Protein AF-A0A7Y8G4C5-F1 (afdb_monomer_lite)

Foldseek 3Di:
DDQALVVLVVVLVVCVVVVPDDSLVSLVPDDLDHDYQLLSLLVSLLSCVLSVNQVSSLLSNLVSCLQCLLDLQSLVSLLLSCLLCVVVPVVNVCQQFPDDFWDDAQKKWWKQWPVRDTDIAHEHHPPDDDDRPDPRYDYCPDPVNVQRGGDGAQDWGWDQDPVGITIIGTHDMGGSSNVSNVSSVCSQQVDPDHHLNDHDDDFDADPVRHTDCPVVVVVVVVLVVQLVVLQVCVQVDVDALCVSCVSSSHDSLVCLVPPDPPTDDPDPDPDPDDPDDDDPDDQAPDAAEDALNRCSVCVVVVNNCVVVVGPHYHYDPVSVVSVVVCCVSCVSVVVPD

pLDDT: mean 80.31, std 13.04, range [25.64, 96.75]

Radius of gyration: 25.86 Å; chains: 1; bounding box: 57×54×78 Å

Organism: NCBI:txid117680

Structure (mmCIF, N/CA/C/O backbone):
data_AF-A0A7Y8G4C5-F1
#
_entry.id   AF-A0A7Y8G4C5-F1
#
loop_
_atom_site.group_PDB
_atom_site.id
_atom_site.type_symbol
_atom_site.label_atom_id
_atom_site.label_alt_id
_atom_site.label_comp_id
_atom_site.label_asym_id
_atom_site.label_entity_id
_atom_site.label_seq_id
_atom_site.pdbx_PDB_ins_code
_atom_site.Cartn_x
_atom_site.Cartn_y
_atom_site.Cartn_z
_atom_site.occupancy
_atom_site.B_iso_or_equiv
_atom_site.auth_seq_id
_atom_site.auth_comp_id
_atom_site.auth_asym_id
_atom_site.auth_atom_id
_atom_site.pdbx_PDB_model_num
ATOM 1 N N . MET A 1 1 ? 16.068 -21.690 1.498 1.00 60.44 1 MET A N 1
ATOM 2 C CA . MET A 1 1 ? 15.211 -20.531 1.176 1.00 60.44 1 MET A CA 1
ATOM 3 C C . MET A 1 1 ? 15.849 -19.259 1.727 1.00 60.44 1 MET A C 1
ATOM 5 O O . MET A 1 1 ? 16.481 -19.359 2.775 1.00 60.44 1 MET A O 1
ATOM 9 N N . PRO A 1 2 ? 15.774 -18.117 1.016 1.00 68.00 2 PRO A N 1
ATOM 10 C CA . PRO A 1 2 ? 16.385 -16.856 1.446 1.00 68.00 2 PRO A CA 1
ATOM 11 C C . PRO A 1 2 ? 15.713 -16.277 2.703 1.00 68.00 2 PRO A C 1
ATOM 13 O O . PRO A 1 2 ? 14.544 -16.546 2.969 1.00 68.00 2 PRO A O 1
ATOM 16 N N . ALA A 1 3 ? 16.464 -15.493 3.482 1.00 68.75 3 ALA A N 1
ATOM 17 C CA . ALA A 1 3 ? 15.982 -14.873 4.724 1.00 68.75 3 ALA A CA 1
ATOM 18 C C . ALA A 1 3 ? 15.532 -13.406 4.555 1.00 68.75 3 ALA A C 1
ATOM 20 O O . ALA A 1 3 ? 14.854 -12.884 5.434 1.00 68.75 3 ALA A O 1
ATOM 21 N N . SER A 1 4 ? 15.894 -12.750 3.446 1.00 77.69 4 SER A N 1
ATOM 22 C CA . SER A 1 4 ? 15.623 -11.329 3.181 1.00 77.69 4 SER A CA 1
ATOM 23 C C . SER A 1 4 ? 14.688 -11.107 1.990 1.00 77.69 4 SER A C 1
ATOM 25 O O . SER A 1 4 ? 14.630 -11.928 1.068 1.00 77.69 4 SER A O 1
ATOM 27 N N . ASP A 1 5 ? 14.019 -9.956 1.989 1.00 75.38 5 ASP A N 1
ATOM 28 C CA . ASP A 1 5 ? 13.142 -9.444 0.926 1.00 75.38 5 ASP A CA 1
ATOM 29 C C . ASP A 1 5 ? 13.787 -9.443 -0.464 1.00 75.38 5 ASP A C 1
ATOM 31 O O . ASP A 1 5 ? 13.252 -10.026 -1.407 1.00 75.38 5 ASP A O 1
ATOM 35 N N . CYS A 1 6 ? 14.986 -8.883 -0.590 1.00 75.88 6 CYS A N 1
ATOM 36 C CA . CYS A 1 6 ? 15.722 -8.806 -1.846 1.00 75.88 6 CYS A CA 1
ATOM 37 C C . CYS A 1 6 ? 16.088 -10.204 -2.378 1.00 75.88 6 CYS A C 1
ATOM 39 O O . CYS A 1 6 ? 16.087 -10.443 -3.592 1.00 75.88 6 CYS A O 1
ATOM 41 N N . GLY A 1 7 ? 16.351 -11.157 -1.474 1.00 77.69 7 GLY A N 1
ATOM 42 C CA . GLY A 1 7 ? 16.593 -12.554 -1.825 1.00 77.69 7 GLY A CA 1
ATOM 43 C C . GLY A 1 7 ? 15.348 -13.231 -2.397 1.00 77.69 7 GLY A C 1
ATOM 44 O O . GLY A 1 7 ? 15.444 -13.914 -3.417 1.00 77.69 7 GLY A O 1
ATOM 45 N N . TRP A 1 8 ? 14.181 -13.000 -1.792 1.00 83.00 8 TRP A N 1
ATOM 46 C CA . TRP A 1 8 ? 12.901 -13.512 -2.289 1.00 83.00 8 TRP A CA 1
ATOM 47 C C . TRP A 1 8 ? 12.475 -12.864 -3.602 1.00 83.00 8 TRP A C 1
ATOM 49 O O . TRP A 1 8 ? 12.123 -13.584 -4.531 1.00 83.00 8 TRP A O 1
ATOM 59 N N . LEU A 1 9 ? 12.607 -11.543 -3.735 1.00 80.75 9 LEU A N 1
ATOM 60 C CA . LEU A 1 9 ? 12.366 -10.847 -5.001 1.00 80.75 9 LEU A CA 1
ATOM 61 C C . LEU A 1 9 ? 13.252 -11.403 -6.119 1.00 80.75 9 LEU A C 1
ATOM 63 O O . LEU A 1 9 ? 12.785 -11.636 -7.229 1.00 80.75 9 LEU A O 1
ATOM 67 N N . THR A 1 10 ? 14.530 -11.664 -5.833 1.00 79.31 10 THR A N 1
ATOM 68 C CA . THR A 1 10 ? 15.443 -12.267 -6.814 1.00 79.31 10 THR A CA 1
ATOM 69 C C . THR A 1 10 ? 15.022 -13.691 -7.177 1.00 79.31 10 THR A C 1
ATOM 71 O O . THR A 1 10 ? 15.037 -14.043 -8.352 1.00 79.31 10 THR A O 1
ATOM 74 N N . LEU A 1 11 ? 14.613 -14.501 -6.198 1.00 80.56 11 LEU A N 1
ATOM 75 C CA . LEU A 1 11 ? 14.175 -15.877 -6.431 1.00 80.56 11 LEU A CA 1
ATOM 76 C C . LEU A 1 11 ? 12.886 -15.941 -7.262 1.00 80.56 11 LEU A C 1
ATOM 78 O O . LEU A 1 11 ? 12.830 -16.699 -8.227 1.00 80.56 11 LEU A O 1
ATOM 82 N N . ILE A 1 12 ? 11.892 -15.109 -6.937 1.00 79.69 12 ILE A N 1
ATOM 83 C CA . ILE A 1 12 ? 10.641 -14.981 -7.700 1.00 79.69 12 ILE A CA 1
ATOM 84 C C . ILE A 1 12 ? 10.948 -14.548 -9.136 1.00 79.69 12 ILE A C 1
ATOM 86 O O . ILE A 1 12 ? 10.431 -15.139 -10.080 1.00 79.69 12 ILE A O 1
ATOM 90 N N . ARG A 1 13 ? 11.857 -13.582 -9.320 1.00 68.88 13 ARG A N 1
ATOM 91 C CA . ARG A 1 13 ? 12.300 -13.139 -10.652 1.00 68.88 13 ARG A CA 1
ATOM 92 C C . ARG A 1 13 ? 12.936 -14.263 -11.465 1.00 68.88 13 ARG A C 1
ATOM 94 O O . ARG A 1 13 ? 12.631 -14.403 -12.646 1.00 68.88 13 ARG A O 1
ATOM 101 N N . VAL A 1 14 ? 13.819 -15.059 -10.859 1.00 73.12 14 VAL A N 1
ATOM 102 C CA . VAL A 1 14 ? 14.444 -16.207 -11.537 1.00 73.12 14 VAL A CA 1
ATOM 103 C C . VAL A 1 14 ? 13.380 -17.232 -11.929 1.00 73.12 14 VAL A C 1
ATOM 105 O O . VAL A 1 14 ? 13.327 -17.633 -13.089 1.00 73.12 14 VAL A O 1
ATOM 108 N N . ALA A 1 15 ? 12.487 -17.583 -11.001 1.00 76.50 15 ALA A N 1
ATOM 109 C CA . ALA A 1 15 ? 11.413 -18.542 -11.242 1.00 76.50 15 ALA A CA 1
ATOM 110 C C . ALA A 1 15 ? 10.472 -18.103 -12.377 1.00 76.50 15 ALA A C 1
ATOM 112 O O . ALA A 1 15 ? 10.217 -18.888 -13.289 1.00 76.50 15 ALA A O 1
ATOM 113 N N . ALA A 1 16 ? 10.039 -16.838 -12.375 1.00 69.19 16 ALA A N 1
ATOM 114 C CA . ALA A 1 16 ? 9.164 -16.278 -13.405 1.00 69.19 16 ALA A CA 1
ATOM 115 C C . ALA A 1 16 ? 9.793 -16.307 -14.807 1.00 69.19 16 ALA A C 1
ATOM 117 O O . ALA A 1 16 ? 9.088 -16.425 -15.805 1.00 69.19 16 ALA A O 1
ATOM 118 N N . CYS A 1 17 ? 11.120 -16.206 -14.892 1.00 64.44 17 CYS A N 1
ATOM 119 C CA . CYS A 1 17 ? 11.815 -16.112 -16.171 1.00 64.44 17 CYS A CA 1
ATOM 120 C C . CYS A 1 17 ? 12.286 -17.455 -16.723 1.00 64.44 17 CYS A C 1
ATOM 122 O O . CYS A 1 17 ? 12.337 -17.627 -17.937 1.00 64.44 17 CYS A O 1
ATOM 124 N N . GLU A 1 18 ? 12.682 -18.383 -15.855 1.00 68.88 18 GLU A N 1
ATOM 125 C CA . GLU A 1 18 ? 13.141 -19.702 -16.290 1.00 68.88 18 GLU A CA 1
ATOM 126 C C . GLU A 1 18 ? 11.969 -20.678 -16.476 1.00 68.88 18 GLU A C 1
ATOM 128 O O . GLU A 1 18 ? 12.117 -21.673 -17.181 1.00 68.88 18 GLU A O 1
ATOM 133 N N . GLY A 1 19 ? 10.802 -20.409 -15.871 1.00 62.00 19 GLY A N 1
ATOM 134 C CA . GLY A 1 19 ? 9.634 -21.299 -15.923 1.00 62.00 19 GLY A CA 1
ATOM 135 C C . GLY A 1 19 ? 9.873 -22.656 -15.245 1.00 62.00 19 GLY A C 1
ATOM 136 O O . GLY A 1 19 ? 9.125 -23.604 -15.464 1.00 62.00 19 GLY A O 1
ATOM 137 N N . VAL A 1 20 ? 10.948 -22.766 -14.457 1.00 58.50 20 VAL A N 1
ATOM 138 C CA . VAL A 1 20 ? 11.430 -24.014 -13.840 1.00 58.50 20 VAL A CA 1
ATOM 139 C C . VAL A 1 20 ? 10.695 -24.324 -12.532 1.00 58.50 20 VAL A C 1
ATOM 141 O O . VAL A 1 20 ? 10.646 -25.478 -12.109 1.00 58.50 20 VAL A O 1
ATOM 144 N N . LEU A 1 21 ? 10.122 -23.308 -11.886 1.00 64.12 21 LEU A N 1
ATOM 145 C CA . LEU A 1 21 ? 9.420 -23.414 -10.609 1.00 64.12 21 LEU A CA 1
ATOM 146 C C . LEU A 1 21 ? 7.983 -22.930 -10.769 1.00 64.12 21 LEU A C 1
ATOM 148 O O . LEU A 1 21 ? 7.744 -21.891 -11.382 1.00 64.12 21 LEU A O 1
ATOM 152 N N . ASP A 1 22 ? 7.048 -23.669 -10.176 1.00 80.25 22 ASP A N 1
ATOM 153 C CA . ASP A 1 22 ? 5.675 -23.205 -10.024 1.00 80.25 22 ASP A CA 1
ATOM 154 C C . ASP A 1 22 ? 5.655 -21.966 -9.116 1.00 80.25 22 ASP A C 1
ATOM 156 O O . ASP A 1 22 ? 6.020 -22.029 -7.935 1.00 80.25 22 ASP A O 1
ATOM 160 N N . LEU A 1 23 ? 5.277 -20.826 -9.699 1.00 80.38 23 LEU A N 1
ATOM 161 C CA . LEU A 1 23 ? 5.311 -19.534 -9.026 1.00 80.38 23 LEU A CA 1
ATOM 162 C C . LEU A 1 23 ? 4.312 -19.486 -7.865 1.00 80.38 23 LEU A C 1
ATOM 164 O O . LEU A 1 23 ? 4.628 -18.904 -6.830 1.00 80.38 23 LEU A O 1
ATOM 168 N N . ASP A 1 24 ? 3.160 -20.149 -7.995 1.00 84.06 24 ASP A N 1
ATOM 169 C CA . ASP A 1 24 ? 2.125 -20.175 -6.955 1.00 84.06 24 ASP A CA 1
ATOM 170 C C . ASP A 1 24 ? 2.629 -20.911 -5.708 1.00 84.06 24 ASP A C 1
ATOM 172 O O . ASP A 1 24 ? 2.486 -20.431 -4.576 1.00 84.06 24 ASP A O 1
ATOM 176 N N . THR A 1 25 ? 3.304 -22.046 -5.912 1.00 85.88 25 THR A N 1
ATOM 177 C CA . THR A 1 25 ? 3.958 -22.803 -4.836 1.00 85.88 25 THR A CA 1
ATOM 178 C C . THR A 1 25 ? 5.072 -21.976 -4.182 1.00 85.88 25 THR A C 1
ATOM 180 O O . THR A 1 25 ? 5.139 -21.876 -2.956 1.00 85.88 25 THR A O 1
ATOM 183 N N . LEU A 1 26 ? 5.911 -21.307 -4.981 1.00 87.06 26 LEU A N 1
ATOM 184 C CA . LEU A 1 26 ? 7.001 -20.474 -4.467 1.00 87.06 26 LEU A CA 1
ATOM 185 C C . LEU A 1 26 ? 6.494 -19.303 -3.608 1.00 87.06 26 LEU A C 1
ATOM 187 O O . LEU A 1 26 ? 7.044 -19.024 -2.541 1.00 87.06 26 LEU A O 1
ATOM 191 N N . VAL A 1 27 ? 5.450 -18.611 -4.067 1.00 86.94 27 VAL A N 1
ATOM 192 C CA . VAL A 1 27 ? 4.841 -17.483 -3.349 1.00 86.94 27 VAL A CA 1
ATOM 193 C C . VAL A 1 27 ? 4.160 -17.957 -2.061 1.00 86.94 27 VAL A C 1
ATOM 195 O O . VAL A 1 27 ? 4.251 -17.290 -1.020 1.00 86.94 27 VAL A O 1
ATOM 198 N N . SER A 1 28 ? 3.544 -19.141 -2.087 1.00 88.44 28 SER A N 1
ATOM 199 C CA . SER A 1 28 ? 2.947 -19.775 -0.907 1.00 88.44 28 SER A CA 1
ATOM 200 C C . SER A 1 28 ? 3.990 -20.048 0.187 1.00 88.44 28 SER A C 1
ATOM 202 O O . SER A 1 28 ? 3.744 -19.718 1.352 1.00 88.44 28 SER A O 1
ATOM 204 N N . ASP A 1 29 ? 5.187 -20.507 -0.189 1.00 89.31 29 ASP A N 1
ATOM 205 C CA . ASP A 1 29 ? 6.295 -20.835 0.724 1.00 89.31 29 ASP A CA 1
ATOM 206 C C . ASP A 1 29 ? 6.997 -19.618 1.350 1.00 89.31 29 ASP A C 1
ATOM 208 O O . ASP A 1 29 ? 7.782 -19.759 2.295 1.00 89.31 29 ASP A O 1
ATOM 212 N N . MET A 1 30 ? 6.733 -18.405 0.855 1.00 88.75 30 MET A N 1
ATOM 213 C CA . MET A 1 30 ? 7.395 -17.205 1.364 1.00 88.75 30 MET A CA 1
ATOM 214 C C . MET A 1 30 ? 7.119 -16.989 2.874 1.00 88.75 30 MET A C 1
ATOM 216 O O . MET A 1 30 ? 5.972 -17.097 3.313 1.00 88.75 30 MET A O 1
ATOM 220 N N . PRO A 1 31 ? 8.115 -16.647 3.708 1.00 87.06 31 PRO A N 1
ATOM 221 C CA . PRO A 1 31 ? 7.894 -16.357 5.122 1.00 87.06 31 PRO A CA 1
ATOM 222 C C . PRO A 1 31 ? 6.906 -15.205 5.338 1.00 87.06 31 PRO A C 1
ATOM 224 O O . PRO A 1 31 ? 7.003 -14.167 4.681 1.00 87.06 31 PRO A O 1
ATOM 227 N N . ARG A 1 32 ? 5.980 -15.356 6.298 1.00 82.75 32 ARG A N 1
ATOM 228 C CA . ARG A 1 32 ? 5.017 -14.298 6.678 1.00 82.75 32 ARG A CA 1
ATOM 229 C C . ARG A 1 32 ? 5.709 -13.054 7.235 1.00 82.75 32 ARG A C 1
ATOM 231 O O . ARG A 1 32 ? 5.296 -11.937 6.952 1.00 82.75 32 ARG A O 1
ATOM 238 N N . HIS A 1 33 ? 6.777 -13.262 7.999 1.00 79.88 33 HIS A N 1
ATOM 239 C CA . HIS A 1 33 ? 7.602 -12.196 8.552 1.00 79.88 33 HIS A CA 1
ATOM 240 C C . HIS A 1 33 ? 8.913 -12.135 7.787 1.00 79.88 33 HIS A C 1
ATOM 242 O O . HIS A 1 33 ? 9.579 -13.154 7.601 1.00 79.88 33 HIS A O 1
ATOM 248 N N . MET A 1 34 ? 9.253 -10.942 7.319 1.00 81.00 34 MET A N 1
ATOM 249 C CA . MET A 1 34 ? 10.469 -10.697 6.566 1.00 81.00 34 MET A CA 1
ATOM 250 C C . MET A 1 34 ? 10.927 -9.276 6.845 1.00 81.00 34 MET A C 1
ATOM 252 O O . MET A 1 34 ? 10.109 -8.357 6.844 1.00 81.00 34 MET A O 1
ATOM 256 N N . GLU A 1 35 ? 12.219 -9.117 7.094 1.00 78.62 35 GLU A N 1
ATOM 257 C CA . GLU A 1 35 ? 12.837 -7.802 7.194 1.00 78.62 35 GLU A CA 1
ATOM 258 C C . GLU A 1 35 ? 13.254 -7.333 5.804 1.00 78.62 35 GLU A C 1
ATOM 260 O O . GLU A 1 35 ? 13.667 -8.133 4.957 1.00 78.62 35 GLU A O 1
ATOM 265 N N . GLY A 1 36 ? 13.106 -6.034 5.569 1.00 81.06 36 GLY A N 1
ATOM 266 C CA . GLY A 1 36 ? 13.256 -5.479 4.241 1.00 81.06 36 GLY A CA 1
ATOM 267 C C . GLY A 1 36 ? 12.938 -4.000 4.160 1.00 81.06 36 GLY A C 1
ATOM 268 O O . GLY A 1 36 ? 12.519 -3.384 5.145 1.00 81.06 36 GLY A O 1
ATOM 269 N N . THR A 1 37 ? 13.117 -3.425 2.974 1.00 86.69 37 THR A N 1
ATOM 270 C CA . THR A 1 37 ? 12.664 -2.053 2.743 1.00 86.69 37 THR A CA 1
ATOM 271 C C . THR A 1 37 ? 11.132 -2.029 2.671 1.00 86.69 37 THR A C 1
ATOM 273 O O . THR A 1 37 ? 10.528 -2.947 2.110 1.00 86.69 37 THR A O 1
ATOM 276 N N . PRO A 1 38 ? 10.451 -0.991 3.195 1.00 86.38 38 PRO A N 1
ATOM 277 C CA . PRO A 1 38 ? 8.990 -0.933 3.144 1.00 86.38 38 PRO A CA 1
ATOM 278 C C . PRO A 1 38 ? 8.425 -1.054 1.720 1.00 86.38 38 PRO A C 1
ATOM 280 O O . PRO A 1 38 ? 7.400 -1.697 1.515 1.00 86.38 38 PRO A O 1
ATOM 283 N N . LYS A 1 39 ? 9.125 -0.499 0.722 1.00 83.69 39 LYS A N 1
ATOM 284 C CA . LYS A 1 39 ? 8.736 -0.599 -0.691 1.00 83.69 39 LYS A CA 1
ATOM 285 C C . LYS A 1 39 ? 8.837 -2.028 -1.226 1.00 83.69 39 LYS A C 1
ATOM 287 O O . LYS A 1 39 ? 7.902 -2.490 -1.874 1.00 83.69 39 LYS A O 1
ATOM 292 N N . ASP A 1 40 ? 9.920 -2.738 -0.914 1.00 84.81 40 ASP A N 1
ATOM 293 C CA . ASP A 1 40 ? 10.091 -4.139 -1.317 1.00 84.81 40 ASP A CA 1
ATOM 294 C C . ASP A 1 40 ? 9.044 -5.044 -0.651 1.00 84.81 40 ASP A C 1
ATOM 296 O O . ASP A 1 40 ? 8.503 -5.947 -1.290 1.00 84.81 40 ASP A O 1
ATOM 300 N N . LEU A 1 41 ? 8.678 -4.763 0.605 1.00 89.81 41 LEU A N 1
ATOM 301 C CA . LEU A 1 41 ? 7.605 -5.477 1.303 1.00 89.81 41 LEU A CA 1
ATOM 302 C C . LEU A 1 41 ? 6.234 -5.271 0.642 1.00 89.81 41 LEU A C 1
ATOM 304 O O . LEU A 1 41 ? 5.472 -6.231 0.534 1.00 89.81 41 LEU A O 1
ATOM 308 N N . LEU A 1 42 ? 5.919 -4.059 0.175 1.00 90.75 42 LEU A N 1
ATOM 309 C CA . LEU A 1 42 ? 4.688 -3.794 -0.582 1.00 90.75 42 LEU A CA 1
ATOM 310 C C . LEU A 1 42 ? 4.689 -4.493 -1.946 1.00 90.75 42 LEU A C 1
ATOM 312 O O . LEU A 1 42 ? 3.655 -5.018 -2.358 1.00 90.75 42 LEU A O 1
ATOM 316 N N . LEU A 1 43 ? 5.838 -4.547 -2.625 1.00 86.44 43 LEU A N 1
ATOM 317 C CA . LEU A 1 43 ? 5.973 -5.278 -3.883 1.00 86.44 43 LEU A CA 1
ATOM 318 C C . LEU A 1 43 ? 5.741 -6.782 -3.679 1.00 86.44 43 LEU A C 1
ATOM 320 O O . LEU A 1 43 ? 4.933 -7.385 -4.385 1.00 86.44 43 LEU A O 1
ATOM 324 N N . LEU A 1 44 ? 6.385 -7.374 -2.670 1.00 88.62 44 LEU A N 1
ATOM 325 C CA . LEU A 1 44 ? 6.172 -8.774 -2.298 1.00 88.62 44 LEU A CA 1
ATOM 326 C C . LEU A 1 44 ? 4.713 -9.054 -1.937 1.00 88.62 44 LEU A C 1
ATOM 328 O O . LEU A 1 44 ? 4.170 -10.068 -2.364 1.00 88.62 44 LEU A O 1
ATOM 332 N N . ALA A 1 45 ? 4.061 -8.147 -1.211 1.00 90.75 45 ALA A N 1
ATOM 333 C CA . ALA A 1 45 ? 2.648 -8.281 -0.886 1.00 90.75 45 ALA A CA 1
ATOM 334 C C . ALA A 1 45 ? 1.751 -8.240 -2.129 1.00 90.75 45 ALA A C 1
ATOM 336 O O . ALA A 1 45 ? 0.788 -8.997 -2.227 1.00 90.75 45 ALA A O 1
ATOM 337 N N . SER A 1 46 ? 2.065 -7.371 -3.091 1.00 89.25 46 SER A N 1
ATOM 338 C CA . SER A 1 46 ? 1.347 -7.301 -4.363 1.00 89.25 46 SER A CA 1
ATOM 339 C C . SER A 1 46 ? 1.477 -8.601 -5.163 1.00 89.25 46 SER A C 1
ATOM 341 O O . SER A 1 46 ? 0.486 -9.077 -5.716 1.00 89.25 46 SER A O 1
ATOM 343 N N . ILE A 1 47 ? 2.664 -9.217 -5.162 1.00 86.62 47 ILE A N 1
ATOM 344 C CA . ILE A 1 47 ? 2.886 -10.547 -5.746 1.00 86.62 47 ILE A CA 1
ATOM 345 C C . ILE A 1 47 ? 2.070 -11.606 -4.987 1.00 86.62 47 ILE A C 1
ATOM 347 O O . ILE A 1 47 ? 1.347 -12.372 -5.613 1.00 86.62 47 ILE A O 1
ATOM 351 N N . GLU A 1 48 ? 2.109 -11.624 -3.651 1.00 89.62 48 GLU A N 1
ATOM 352 C CA . GLU A 1 48 ? 1.303 -12.548 -2.836 1.00 89.62 48 GLU A CA 1
ATOM 353 C C . GLU A 1 48 ? -0.185 -12.485 -3.194 1.00 89.62 48 GLU A C 1
ATOM 355 O O . GLU A 1 48 ? -0.800 -13.518 -3.448 1.00 89.62 48 GLU A O 1
ATOM 360 N N . MET A 1 49 ? -0.753 -11.280 -3.276 1.00 89.12 49 MET A N 1
ATOM 361 C CA . MET A 1 49 ? -2.174 -11.093 -3.580 1.00 89.12 49 MET A CA 1
ATOM 362 C C . MET A 1 49 ? -2.538 -11.535 -5.002 1.00 89.12 49 MET A C 1
ATOM 364 O O . MET A 1 49 ? -3.564 -12.188 -5.178 1.00 89.12 49 MET A O 1
ATOM 368 N N . ARG A 1 50 ? -1.691 -11.257 -6.004 1.00 84.25 50 ARG A N 1
ATOM 369 C CA . ARG A 1 50 ? -1.914 -11.711 -7.391 1.00 84.25 50 ARG A CA 1
ATOM 370 C C . ARG A 1 50 ? -1.871 -13.231 -7.555 1.00 84.25 50 ARG A C 1
ATOM 372 O O . ARG A 1 50 ? -2.525 -13.759 -8.445 1.00 84.25 50 ARG A O 1
ATOM 379 N N . HIS A 1 51 ? -1.147 -13.921 -6.679 1.00 85.44 51 HIS A N 1
ATOM 380 C CA . HIS A 1 51 ? -1.039 -15.382 -6.649 1.00 85.44 51 HIS A CA 1
ATOM 381 C C . HIS A 1 51 ? -1.962 -16.022 -5.592 1.00 85.44 51 HIS A C 1
ATOM 383 O O . HIS A 1 51 ? -1.664 -17.077 -5.033 1.00 85.44 51 HIS A O 1
ATOM 389 N N . GLY A 1 52 ? -3.084 -15.365 -5.269 1.00 84.56 52 GLY A N 1
ATOM 390 C CA . GLY A 1 52 ? -4.142 -15.908 -4.406 1.00 84.56 52 GLY A CA 1
ATOM 391 C C . GLY A 1 52 ? -3.835 -15.912 -2.903 1.00 84.56 52 GLY A C 1
ATOM 392 O O . GLY A 1 52 ? -4.683 -16.291 -2.098 1.00 84.56 52 GLY A O 1
ATOM 393 N N . GLN A 1 53 ? -2.661 -15.443 -2.474 1.00 89.94 53 GLN A N 1
ATOM 394 C CA . GLN A 1 53 ? -2.276 -15.345 -1.060 1.00 89.94 53 GLN A CA 1
ATOM 395 C C . GLN A 1 53 ? -2.739 -14.012 -0.447 1.00 89.94 53 GLN A C 1
ATOM 397 O O . GLN A 1 53 ? -1.949 -13.271 0.145 1.00 89.94 53 GLN A O 1
ATOM 402 N N . VAL A 1 54 ? -4.034 -13.698 -0.584 1.00 90.88 54 VAL A N 1
ATOM 403 C CA . VAL A 1 54 ? -4.587 -12.361 -0.293 1.00 90.88 54 VAL A CA 1
ATOM 404 C C . VAL A 1 54 ? -4.321 -11.909 1.143 1.00 90.88 54 VAL A C 1
ATOM 406 O O . VAL A 1 54 ? -3.766 -10.840 1.380 1.00 90.88 54 VAL A O 1
ATOM 409 N N . GLU A 1 55 ? -4.673 -12.742 2.120 1.00 89.81 55 GLU A N 1
ATOM 410 C CA . GLU A 1 55 ? -4.526 -12.413 3.543 1.00 89.81 55 GLU A CA 1
ATOM 411 C C . GLU A 1 55 ? -3.062 -12.235 3.956 1.00 89.81 55 GLU A C 1
ATOM 413 O O . GLU A 1 55 ? -2.724 -11.357 4.748 1.00 89.81 55 GLU A O 1
ATOM 418 N N . LYS A 1 56 ? -2.170 -13.041 3.376 1.00 90.31 56 LYS A N 1
ATOM 419 C CA . LYS A 1 56 ? -0.730 -12.956 3.620 1.00 90.31 56 LYS A CA 1
ATOM 420 C C . LYS A 1 56 ? -0.176 -11.614 3.134 1.00 90.31 56 LYS A C 1
ATOM 422 O O . LYS A 1 56 ? 0.507 -10.934 3.901 1.00 90.31 56 LYS A O 1
ATOM 427 N N . GLY A 1 57 ? -0.541 -11.210 1.915 1.00 91.56 57 GLY A N 1
ATOM 428 C CA . GLY A 1 57 ? -0.142 -9.925 1.344 1.00 91.56 57 GLY A CA 1
ATOM 429 C C . GLY A 1 57 ? -0.719 -8.733 2.107 1.00 91.56 57 GLY A C 1
ATOM 430 O O . GLY A 1 57 ? 0.020 -7.817 2.466 1.00 91.56 57 GLY A O 1
ATOM 431 N N . LEU A 1 58 ? -2.010 -8.765 2.450 1.00 92.56 58 LEU A N 1
ATOM 432 C CA . LEU A 1 58 ? -2.644 -7.709 3.243 1.00 92.56 58 LEU A CA 1
ATOM 433 C C . LEU A 1 58 ? -1.996 -7.552 4.629 1.00 92.56 58 LEU A C 1
ATOM 435 O O . LEU A 1 58 ? -1.735 -6.429 5.063 1.00 92.56 58 LEU A O 1
ATOM 439 N N . ASN A 1 59 ? -1.661 -8.655 5.303 1.00 91.00 59 ASN A N 1
ATOM 440 C CA . ASN A 1 59 ? -0.956 -8.623 6.588 1.00 91.00 59 ASN A CA 1
ATOM 441 C C . ASN A 1 59 ? 0.469 -8.067 6.459 1.00 91.00 59 ASN A C 1
ATOM 443 O O . ASN A 1 59 ? 0.924 -7.323 7.333 1.00 91.00 59 ASN A O 1
ATOM 447 N N . ARG A 1 60 ? 1.170 -8.372 5.358 1.00 91.12 60 ARG A N 1
ATOM 448 C CA . ARG A 1 60 ? 2.496 -7.807 5.067 1.00 91.12 60 ARG A CA 1
ATOM 449 C C . ARG A 1 60 ? 2.429 -6.299 4.841 1.00 91.12 60 ARG A C 1
ATOM 451 O O . ARG A 1 60 ? 3.231 -5.572 5.427 1.00 91.12 60 ARG A O 1
ATOM 458 N N . ILE A 1 61 ? 1.459 -5.824 4.056 1.00 92.19 61 ILE A N 1
ATOM 459 C CA . ILE A 1 61 ? 1.205 -4.386 3.878 1.00 92.19 61 ILE A CA 1
ATOM 460 C C . ILE A 1 61 ? 0.899 -3.745 5.219 1.00 92.19 61 ILE A C 1
ATOM 462 O O . ILE A 1 61 ? 1.502 -2.730 5.564 1.00 92.19 61 ILE A O 1
ATOM 466 N N . ALA A 1 62 ? 0.006 -4.357 5.997 1.00 91.06 62 ALA A N 1
ATOM 467 C CA . ALA A 1 62 ? -0.388 -3.803 7.274 1.00 91.06 62 ALA A CA 1
ATOM 468 C C . ALA A 1 62 ? 0.808 -3.640 8.212 1.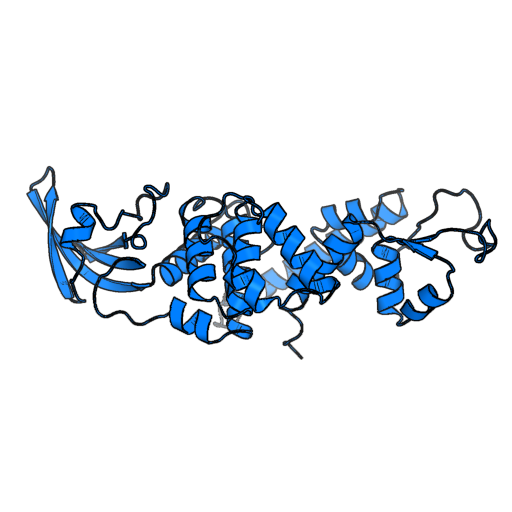00 91.06 62 ALA A C 1
ATOM 470 O O . ALA A 1 62 ? 0.974 -2.579 8.809 1.00 91.06 62 ALA A O 1
ATOM 471 N N . HIS A 1 63 ? 1.688 -4.643 8.267 1.00 88.62 63 HIS A N 1
ATOM 472 C CA . HIS A 1 63 ? 2.936 -4.577 9.016 1.00 88.62 63 HIS A CA 1
ATOM 473 C C . HIS A 1 63 ? 3.893 -3.488 8.504 1.00 88.62 63 HIS A C 1
ATOM 475 O O . HIS A 1 63 ? 4.434 -2.726 9.304 1.00 88.62 63 HIS A O 1
ATOM 481 N N . ALA A 1 64 ? 4.096 -3.375 7.189 1.00 90.31 64 ALA A N 1
ATOM 482 C CA . ALA A 1 64 ? 4.998 -2.377 6.616 1.00 90.31 64 ALA A CA 1
ATOM 483 C C . ALA A 1 64 ? 4.505 -0.940 6.864 1.00 90.31 64 ALA A C 1
ATOM 485 O O . ALA A 1 64 ? 5.281 -0.089 7.304 1.00 90.31 64 ALA A O 1
ATOM 486 N N . VAL A 1 65 ? 3.215 -0.676 6.634 1.00 91.06 65 VAL A N 1
ATOM 487 C CA . VAL A 1 65 ? 2.611 0.662 6.744 1.00 91.06 65 VAL A CA 1
ATOM 488 C C . VAL A 1 65 ? 2.484 1.101 8.203 1.00 91.06 65 VAL A C 1
ATOM 490 O O . VAL A 1 65 ? 2.880 2.219 8.531 1.00 91.06 65 VAL A O 1
ATOM 493 N N . ARG A 1 66 ? 2.013 0.231 9.111 1.00 88.06 66 ARG A N 1
ATOM 494 C CA . ARG A 1 66 ? 1.839 0.592 10.535 1.00 88.06 66 ARG A CA 1
ATOM 495 C C . ARG A 1 66 ? 3.147 0.962 11.235 1.00 88.06 66 ARG A C 1
ATOM 497 O O . ARG A 1 66 ? 3.142 1.738 12.185 1.00 88.06 66 ARG A O 1
ATOM 504 N N . ASN A 1 67 ? 4.269 0.427 10.759 1.00 87.31 67 ASN A N 1
ATOM 505 C CA . ASN A 1 67 ? 5.593 0.721 11.302 1.00 87.31 67 ASN A CA 1
ATOM 506 C C . ASN A 1 67 ? 6.238 1.973 10.686 1.00 87.31 67 ASN A C 1
ATOM 508 O O . ASN A 1 67 ? 7.256 2.441 11.189 1.00 87.31 67 ASN A O 1
ATOM 512 N N . ASN A 1 68 ? 5.640 2.543 9.636 1.00 88.38 68 ASN A N 1
ATOM 513 C CA . ASN A 1 68 ? 6.188 3.658 8.861 1.00 88.38 68 ASN A CA 1
ATOM 514 C C . ASN A 1 68 ? 5.106 4.711 8.533 1.00 88.38 68 ASN A C 1
ATOM 516 O O . ASN A 1 68 ? 5.084 5.279 7.446 1.00 88.38 68 ASN A O 1
ATOM 520 N N . LEU A 1 69 ? 4.208 4.998 9.485 1.00 86.12 69 LEU A N 1
ATOM 521 C CA . LEU A 1 69 ? 3.032 5.872 9.301 1.00 86.12 69 LEU A CA 1
ATOM 522 C C . LEU A 1 69 ? 3.342 7.322 8.893 1.00 86.12 69 LEU A C 1
ATOM 524 O O . LEU A 1 69 ? 2.432 8.043 8.503 1.00 86.12 69 LEU A O 1
ATOM 528 N N . GLY A 1 70 ? 4.589 7.775 9.035 1.00 87.44 70 GLY A N 1
ATOM 529 C CA . GLY A 1 70 ? 5.024 9.112 8.617 1.00 87.44 70 GLY A CA 1
ATOM 530 C C . GLY A 1 70 ? 5.630 9.167 7.212 1.00 87.44 70 GLY A C 1
ATOM 531 O O . GLY A 1 70 ? 5.957 10.255 6.743 1.00 87.44 70 GLY A O 1
ATOM 532 N N . ASP A 1 71 ? 5.811 8.025 6.545 1.00 90.44 71 ASP A N 1
ATOM 533 C CA . ASP A 1 71 ? 6.409 7.965 5.212 1.00 90.44 71 ASP A CA 1
ATOM 534 C C . ASP A 1 71 ? 5.340 8.197 4.133 1.00 90.44 71 ASP A C 1
ATOM 536 O O . ASP A 1 71 ? 4.549 7.317 3.785 1.00 90.44 71 ASP A O 1
ATOM 540 N N . VAL A 1 72 ? 5.333 9.418 3.595 1.00 91.06 72 VAL A N 1
ATOM 541 C CA . VAL A 1 72 ? 4.408 9.865 2.543 1.00 91.06 72 VAL A CA 1
ATOM 542 C C . VAL A 1 72 ? 4.559 9.029 1.271 1.00 91.06 72 VAL A C 1
ATOM 544 O O . VAL A 1 72 ? 3.570 8.742 0.599 1.00 91.06 72 VAL A O 1
ATOM 547 N N . GLU A 1 73 ? 5.779 8.606 0.938 1.00 89.62 73 GLU A N 1
ATOM 548 C CA . GLU A 1 73 ? 6.037 7.860 -0.290 1.00 89.62 73 GLU A CA 1
ATOM 549 C C . GLU A 1 73 ? 5.608 6.399 -0.153 1.00 89.62 73 GLU A C 1
ATOM 551 O O . GLU A 1 73 ? 5.086 5.806 -1.099 1.00 89.62 73 GLU A O 1
ATOM 556 N N . LEU A 1 74 ? 5.765 5.824 1.040 1.00 91.50 74 LEU A N 1
ATOM 557 C CA . LEU A 1 74 ? 5.186 4.525 1.363 1.00 91.50 74 LEU A CA 1
ATOM 558 C C . LEU A 1 74 ? 3.655 4.567 1.326 1.00 91.50 74 LEU A C 1
ATOM 560 O O . LEU A 1 74 ? 3.043 3.666 0.759 1.00 91.50 74 LEU A O 1
ATOM 564 N N . ALA A 1 75 ? 3.037 5.607 1.890 1.00 92.06 75 ALA A N 1
ATOM 565 C CA . ALA A 1 75 ? 1.586 5.781 1.851 1.00 92.06 75 ALA A CA 1
ATOM 566 C C . ALA A 1 75 ? 1.061 5.918 0.413 1.00 92.06 75 ALA A C 1
ATOM 568 O O . ALA A 1 75 ? 0.077 5.272 0.057 1.00 92.06 75 ALA A O 1
ATOM 569 N N . ALA A 1 76 ? 1.747 6.687 -0.437 1.00 90.12 76 ALA A N 1
ATOM 570 C CA . ALA A 1 76 ? 1.447 6.770 -1.865 1.00 90.12 76 ALA A CA 1
ATOM 571 C C . ALA A 1 76 ? 1.561 5.403 -2.556 1.00 90.12 76 ALA A C 1
ATOM 573 O O . ALA A 1 76 ? 0.637 4.987 -3.256 1.00 90.12 76 ALA A O 1
ATOM 574 N N . THR A 1 77 ? 2.645 4.666 -2.290 1.00 89.75 77 THR A N 1
ATOM 575 C CA . THR A 1 77 ? 2.853 3.312 -2.830 1.00 89.75 77 THR A CA 1
ATOM 576 C C . THR A 1 77 ? 1.745 2.357 -2.369 1.00 89.75 77 THR A C 1
ATOM 578 O O . THR A 1 77 ? 1.229 1.577 -3.163 1.00 89.75 77 THR A O 1
ATOM 581 N N . HIS A 1 78 ? 1.323 2.433 -1.103 1.00 93.56 78 HIS A N 1
ATOM 582 C CA . HIS A 1 78 ? 0.225 1.624 -0.569 1.00 93.56 78 HIS A CA 1
ATOM 583 C C . HIS A 1 78 ? -1.089 1.892 -1.317 1.00 93.56 78 HIS A C 1
ATOM 585 O O . HIS A 1 78 ? -1.744 0.943 -1.750 1.00 93.56 78 HIS A O 1
ATOM 591 N N . ILE A 1 79 ? -1.437 3.165 -1.536 1.00 91.06 79 ILE A N 1
ATOM 592 C CA . ILE A 1 79 ? -2.622 3.549 -2.319 1.00 91.06 79 ILE A CA 1
ATOM 593 C C . ILE A 1 79 ? -2.525 2.985 -3.741 1.00 91.06 79 ILE A C 1
ATOM 595 O O . ILE A 1 79 ? -3.478 2.376 -4.217 1.00 91.06 79 ILE A O 1
ATOM 599 N N . GLN A 1 80 ? -1.379 3.130 -4.410 1.00 87.81 80 GLN A N 1
ATOM 600 C CA . GLN A 1 80 ? -1.175 2.614 -5.769 1.00 87.81 80 GLN A CA 1
ATOM 601 C C . GLN A 1 80 ? -1.339 1.092 -5.858 1.00 87.81 80 GLN A C 1
ATOM 603 O O . GLN A 1 80 ? -1.991 0.597 -6.781 1.00 87.81 80 GLN A O 1
ATOM 608 N N . VAL A 1 81 ? -0.788 0.348 -4.894 1.00 87.81 81 VAL A N 1
ATOM 609 C CA . VAL A 1 81 ? -0.931 -1.114 -4.827 1.00 87.81 81 VAL A CA 1
ATOM 610 C C . VAL A 1 81 ? -2.401 -1.501 -4.655 1.00 87.81 81 VAL A C 1
ATOM 612 O O . VAL A 1 81 ? -2.882 -2.370 -5.380 1.00 87.81 81 VAL A O 1
ATOM 615 N N . MET A 1 82 ? -3.139 -0.831 -3.764 1.00 89.19 82 MET A N 1
ATOM 616 C CA . MET A 1 82 ? -4.575 -1.081 -3.576 1.00 89.19 82 MET A CA 1
ATOM 617 C C . MET A 1 82 ? -5.402 -0.715 -4.812 1.00 89.19 82 MET A C 1
ATOM 619 O O . MET A 1 82 ? -6.284 -1.479 -5.192 1.00 89.19 82 MET A O 1
ATOM 623 N N . LEU A 1 83 ? -5.092 0.397 -5.488 1.00 85.31 83 LEU A N 1
ATOM 624 C CA . LEU A 1 83 ? -5.762 0.784 -6.733 1.00 85.31 83 LEU A CA 1
ATOM 625 C C . LEU A 1 83 ? -5.536 -0.256 -7.835 1.00 85.31 83 LEU A C 1
ATOM 627 O O . LEU A 1 83 ? -6.489 -0.665 -8.491 1.00 85.31 83 LEU A O 1
ATOM 631 N N . THR A 1 84 ? -4.305 -0.743 -7.981 1.00 80.69 84 THR A N 1
ATOM 632 C CA . THR A 1 84 ? -3.963 -1.778 -8.968 1.00 80.69 84 THR A CA 1
ATOM 633 C C . THR A 1 84 ? -4.716 -3.077 -8.678 1.00 80.69 84 THR A C 1
ATOM 635 O O . THR A 1 84 ? -5.379 -3.635 -9.547 1.00 80.69 84 THR A O 1
ATOM 638 N N . LEU A 1 85 ? -4.686 -3.534 -7.426 1.00 80.81 85 LEU A N 1
ATOM 639 C CA . LEU A 1 85 ? -5.314 -4.795 -7.037 1.00 80.81 85 LEU A CA 1
ATOM 640 C C . LEU A 1 85 ? -6.839 -4.732 -7.018 1.00 80.81 85 LEU A C 1
ATOM 642 O O . LEU A 1 85 ? -7.477 -5.749 -7.256 1.00 80.81 85 LEU A O 1
ATOM 646 N N . SER A 1 86 ? -7.439 -3.561 -6.793 1.00 76.00 86 SER A N 1
ATOM 647 C CA . SER A 1 86 ? -8.897 -3.413 -6.872 1.00 76.00 86 SER A CA 1
ATOM 648 C C . SER A 1 86 ? -9.454 -3.697 -8.270 1.00 76.00 86 SER A C 1
ATOM 650 O O . SER A 1 86 ? -10.601 -4.118 -8.395 1.00 76.00 86 SER A O 1
ATOM 652 N N . GLN A 1 87 ? -8.637 -3.507 -9.310 1.00 67.62 87 GLN A N 1
ATOM 653 C CA . GLN A 1 87 ? -8.990 -3.812 -10.696 1.00 67.62 87 GLN A CA 1
ATOM 654 C C . GLN A 1 87 ? -8.755 -5.287 -11.044 1.00 67.62 87 GLN A C 1
ATOM 656 O O . GLN A 1 87 ? -9.503 -5.858 -11.832 1.00 67.62 87 GLN A O 1
ATOM 661 N N . GLU A 1 88 ? -7.722 -5.899 -10.460 1.00 69.19 88 GLU A N 1
ATOM 662 C CA . GLU A 1 88 ? -7.267 -7.253 -10.803 1.00 69.19 88 GLU A CA 1
ATOM 663 C C . GLU A 1 88 ? -7.904 -8.352 -9.933 1.00 69.19 88 GLU A C 1
ATOM 665 O O . GLU A 1 88 ? -8.053 -9.483 -10.390 1.00 69.19 88 GLU A O 1
ATOM 670 N N . ALA A 1 89 ? -8.273 -8.045 -8.684 1.00 68.69 89 ALA A N 1
ATOM 671 C CA . ALA A 1 89 ? -8.629 -9.043 -7.677 1.00 68.69 89 ALA A CA 1
ATOM 672 C C . ALA A 1 89 ? -9.736 -8.553 -6.724 1.00 68.69 89 ALA A C 1
ATOM 674 O O . ALA A 1 89 ? -9.475 -7.949 -5.680 1.00 68.69 89 ALA A O 1
ATOM 675 N N . THR A 1 90 ? -10.992 -8.877 -7.048 1.00 76.31 90 THR A N 1
ATOM 676 C CA . THR A 1 90 ? -12.179 -8.507 -6.251 1.00 76.31 90 THR A CA 1
ATOM 677 C C . THR A 1 90 ? -12.079 -8.955 -4.787 1.00 76.31 90 THR A C 1
ATOM 679 O O . THR A 1 90 ? -12.417 -8.183 -3.891 1.00 76.31 90 THR A O 1
ATOM 682 N N . GLU A 1 91 ? -11.515 -10.140 -4.531 1.00 83.75 91 GLU A N 1
ATOM 683 C CA . GLU A 1 91 ? -11.322 -10.698 -3.182 1.00 83.75 91 GLU A CA 1
ATOM 684 C C . GLU A 1 91 ? -10.494 -9.785 -2.257 1.00 83.75 91 GLU A C 1
ATOM 686 O O . GLU A 1 91 ? -10.720 -9.744 -1.045 1.00 83.75 91 GLU A O 1
ATOM 691 N N . VAL A 1 92 ? -9.547 -9.015 -2.812 1.00 84.94 92 VAL A N 1
ATOM 692 C CA . VAL A 1 92 ? -8.731 -8.066 -2.037 1.00 84.94 92 VAL A CA 1
ATOM 693 C C . VAL A 1 92 ? -9.626 -6.976 -1.454 1.00 84.94 92 VAL A C 1
ATOM 695 O O . VAL A 1 92 ? -9.547 -6.675 -0.264 1.00 84.94 92 VAL A O 1
ATOM 698 N N . MET A 1 93 ? -10.509 -6.403 -2.273 1.00 86.94 93 MET A N 1
ATOM 699 C CA . MET A 1 93 ? -11.402 -5.328 -1.839 1.00 86.94 93 MET A CA 1
ATOM 700 C C . MET A 1 93 ? -12.514 -5.810 -0.922 1.00 86.94 93 MET A C 1
ATOM 702 O O . MET A 1 93 ? -12.894 -5.059 -0.025 1.00 86.94 93 MET A O 1
ATOM 706 N N . GLU A 1 94 ? -12.972 -7.050 -1.086 1.00 88.12 94 GLU A N 1
ATOM 707 C CA . GLU A 1 94 ? -13.899 -7.688 -0.150 1.00 88.12 94 GLU A CA 1
ATOM 708 C C . GLU A 1 94 ? -13.275 -7.861 1.241 1.00 88.12 94 GLU A C 1
ATOM 710 O O . GLU A 1 94 ? -13.925 -7.550 2.237 1.00 88.12 94 GLU A O 1
ATOM 715 N N . LYS A 1 95 ? -12.003 -8.282 1.334 1.00 87.62 95 LYS A N 1
ATOM 716 C CA . LYS A 1 95 ? -11.295 -8.377 2.625 1.00 87.62 95 LYS A CA 1
ATOM 717 C C . LYS A 1 95 ? -10.986 -7.010 3.235 1.00 87.62 95 LYS A C 1
ATOM 719 O O . LYS A 1 95 ? -11.077 -6.850 4.449 1.00 87.62 95 LYS A O 1
ATOM 724 N N . VAL A 1 96 ? -10.625 -6.016 2.425 1.00 89.19 96 VAL A N 1
ATOM 725 C CA . VAL A 1 96 ? -10.375 -4.657 2.930 1.00 89.19 96 VAL A CA 1
ATOM 726 C C . VAL A 1 96 ? -11.667 -4.036 3.459 1.00 89.19 96 VAL A C 1
ATOM 728 O O . VAL A 1 96 ? -11.675 -3.558 4.586 1.00 89.19 96 VAL A O 1
ATOM 731 N N . HIS A 1 97 ? -12.770 -4.092 2.714 1.00 89.25 97 HIS A N 1
ATOM 732 C CA . HIS A 1 97 ? -14.060 -3.518 3.122 1.00 89.25 97 HIS A CA 1
ATOM 733 C C . HIS A 1 97 ? -14.966 -4.536 3.820 1.00 89.25 97 HIS A C 1
ATOM 735 O O . HIS A 1 97 ? -16.193 -4.450 3.730 1.00 89.25 97 HIS A O 1
ATOM 741 N N . GLN A 1 98 ? -14.371 -5.521 4.493 1.00 88.25 98 GLN A N 1
ATOM 742 C CA . GLN A 1 98 ? -15.120 -6.546 5.200 1.00 88.25 98 GLN A CA 1
ATOM 743 C C . GLN A 1 98 ? -16.044 -5.892 6.235 1.00 88.25 98 GLN A C 1
ATOM 745 O O . GLN A 1 98 ? -15.594 -5.134 7.096 1.00 88.25 98 GLN A O 1
ATOM 750 N N . ALA A 1 99 ? -17.337 -6.209 6.158 1.00 86.00 99 ALA A N 1
ATOM 751 C CA . ALA A 1 99 ? -18.300 -5.817 7.176 1.00 86.00 99 ALA A CA 1
ATOM 752 C C . ALA A 1 99 ? -18.051 -6.636 8.449 1.00 86.00 99 ALA A C 1
ATOM 754 O O . ALA A 1 99 ? -18.022 -7.868 8.407 1.00 86.00 99 ALA A O 1
ATOM 755 N N . LEU A 1 100 ? -17.855 -5.943 9.569 1.00 91.31 100 LEU A N 1
ATOM 756 C CA . LEU A 1 100 ? -17.533 -6.541 10.859 1.00 91.31 100 LEU A CA 1
ATOM 757 C C . LEU A 1 100 ? -18.548 -6.080 11.901 1.00 91.31 100 LEU A C 1
ATOM 759 O O . LEU A 1 100 ? -18.735 -4.883 12.110 1.00 91.31 100 LEU A O 1
ATOM 763 N N . ASP A 1 101 ? -19.178 -7.040 12.574 1.00 92.44 101 ASP A N 1
ATOM 764 C CA . ASP A 1 101 ? -20.223 -6.763 13.568 1.00 92.44 101 ASP A CA 1
ATOM 765 C C . ASP A 1 101 ? -19.710 -6.793 15.010 1.00 92.44 101 ASP A C 1
ATOM 767 O O . ASP A 1 101 ? -20.426 -6.395 15.931 1.00 92.44 101 ASP A O 1
ATOM 771 N N . VAL A 1 102 ? -18.508 -7.334 15.215 1.00 95.69 102 VAL A N 1
ATOM 772 C CA . VAL A 1 102 ? -17.906 -7.593 16.524 1.00 95.69 102 VAL A CA 1
ATOM 773 C C . VAL A 1 102 ? -16.449 -7.158 16.494 1.00 95.69 102 VAL A C 1
ATOM 775 O O . VAL A 1 102 ? -15.756 -7.349 15.497 1.00 95.69 102 VAL A O 1
ATOM 778 N N . VAL A 1 103 ? -15.981 -6.583 17.598 1.00 95.75 103 VAL A N 1
ATOM 779 C CA . VAL A 1 103 ? -14.574 -6.220 17.767 1.00 95.75 103 VAL A CA 1
ATOM 780 C C . VAL A 1 103 ? -13.719 -7.468 17.975 1.00 95.75 103 VAL A C 1
ATOM 782 O O . VAL A 1 103 ? -13.931 -8.229 18.920 1.00 95.75 103 VAL A O 1
ATOM 785 N N . GLU A 1 104 ? -12.704 -7.633 17.134 1.00 94.81 104 GLU A N 1
ATOM 786 C CA . GLU A 1 104 ? -11.727 -8.724 17.197 1.00 94.81 104 GLU A CA 1
ATOM 787 C C . GLU A 1 104 ? -10.308 -8.230 16.829 1.00 94.81 104 GLU A C 1
ATOM 789 O O . GLU A 1 104 ? -10.145 -7.082 16.402 1.00 94.81 104 GLU A O 1
ATOM 794 N N . PRO A 1 105 ? -9.239 -9.023 17.029 1.00 92.88 105 PRO A N 1
ATOM 795 C CA . PRO A 1 105 ? -7.909 -8.668 16.529 1.00 92.88 105 PRO A CA 1
ATOM 796 C C . PRO A 1 105 ? -7.910 -8.429 15.012 1.00 92.88 105 PRO A C 1
ATOM 798 O O . PRO A 1 105 ? -8.503 -9.204 14.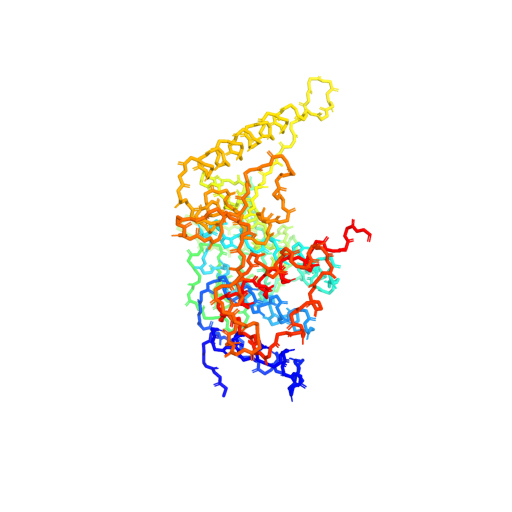267 1.00 92.88 105 PRO A O 1
ATOM 801 N N . GLY A 1 106 ? -7.218 -7.387 14.543 1.00 91.62 106 GLY A N 1
ATOM 802 C CA . GLY A 1 106 ? -7.253 -6.976 13.134 1.00 91.62 106 GLY A CA 1
ATOM 803 C C . GLY A 1 106 ? -8.405 -6.026 12.780 1.00 91.62 106 GLY A C 1
ATOM 804 O O . GLY A 1 106 ? -8.697 -5.830 11.598 1.00 91.62 106 GLY A O 1
ATOM 805 N N . THR A 1 107 ? -9.040 -5.407 13.779 1.00 94.62 107 THR A N 1
ATOM 806 C CA . THR A 1 107 ? -10.110 -4.416 13.588 1.00 94.62 107 THR A CA 1
ATOM 807 C C . THR A 1 107 ? -9.693 -3.020 14.030 1.00 94.62 107 THR A C 1
ATOM 809 O O . THR A 1 107 ? -8.824 -2.838 14.883 1.00 94.62 107 THR A O 1
ATOM 812 N N . SER A 1 108 ? -10.330 -2.013 13.441 1.00 94.75 108 SER A N 1
ATOM 813 C CA . SER A 1 108 ? -10.273 -0.628 13.891 1.00 94.75 108 SER A CA 1
ATOM 814 C C . SER A 1 108 ? -11.668 -0.160 14.272 1.00 94.75 108 SER A C 1
ATOM 816 O O . SER A 1 108 ? -12.642 -0.416 13.560 1.00 94.75 108 SER A O 1
ATOM 818 N N . ILE A 1 109 ? -11.766 0.522 15.407 1.00 95.50 109 ILE A N 1
ATOM 819 C CA . ILE A 1 109 ? -13.026 0.984 15.977 1.00 95.50 109 ILE A CA 1
ATOM 820 C C . ILE A 1 109 ? -13.020 2.494 16.159 1.00 95.50 109 ILE A C 1
ATOM 822 O O . ILE A 1 109 ? -11.988 3.096 16.458 1.00 95.50 109 ILE A O 1
ATOM 826 N N . ALA A 1 110 ? -14.194 3.102 16.006 1.00 94.56 110 ALA A N 1
ATOM 827 C CA . ALA A 1 110 ? -14.429 4.492 16.371 1.00 94.56 110 ALA A CA 1
ATOM 828 C C . ALA A 1 110 ? -15.228 4.549 17.678 1.00 94.56 110 ALA A C 1
ATOM 830 O O . ALA A 1 110 ? -16.344 4.030 17.758 1.00 94.56 110 ALA A O 1
ATOM 831 N N . LEU A 1 111 ? -14.651 5.192 18.687 1.00 93.81 111 LEU A N 1
ATOM 832 C CA . LEU A 1 111 ? -15.221 5.394 20.012 1.00 93.81 111 LEU A CA 1
ATOM 833 C C . LEU A 1 111 ? -15.632 6.859 20.166 1.00 93.81 111 LEU A C 1
ATOM 835 O O . LEU A 1 111 ? -14.837 7.754 19.886 1.00 93.81 111 LEU A O 1
ATOM 839 N N . ALA A 1 112 ? -16.860 7.108 20.614 1.00 94.25 112 ALA A N 1
ATOM 840 C CA . ALA A 1 112 ? -17.346 8.443 20.942 1.00 94.25 112 ALA A CA 1
ATOM 841 C C . ALA A 1 112 ? -17.341 8.661 22.458 1.00 94.25 112 ALA A C 1
ATOM 843 O O . ALA A 1 112 ? -17.830 7.812 23.202 1.00 94.25 112 ALA A O 1
ATOM 844 N N . ASP A 1 113 ? -16.823 9.802 22.910 1.00 90.00 113 ASP A N 1
ATOM 845 C CA . ASP A 1 113 ? -17.000 10.244 24.296 1.00 90.00 113 ASP A CA 1
ATOM 846 C C . ASP A 1 113 ? -18.385 10.879 24.533 1.00 90.00 113 ASP A C 1
ATOM 848 O O . ASP A 1 113 ? -19.165 11.095 23.602 1.00 90.00 113 ASP A O 1
ATOM 852 N N . GLU A 1 114 ? -18.695 11.222 25.787 1.00 85.94 114 GLU A N 1
ATOM 853 C CA . GLU A 1 114 ? -19.952 11.892 26.169 1.00 85.94 114 GLU A CA 1
ATOM 854 C C . GLU A 1 114 ? -20.189 13.230 25.443 1.00 85.94 114 GLU A C 1
ATOM 856 O O . GLU A 1 114 ? -21.318 13.718 25.377 1.00 85.94 114 GLU A O 1
ATOM 861 N N . ARG A 1 115 ? -19.132 13.847 24.900 1.00 86.19 115 ARG A N 1
ATOM 862 C CA . ARG A 1 115 ? -19.194 15.104 24.141 1.00 86.19 115 ARG A CA 1
ATOM 863 C C . ARG A 1 115 ? -19.358 14.863 22.638 1.00 86.19 115 ARG A C 1
ATOM 865 O O . ARG A 1 115 ? -19.450 15.829 21.884 1.00 86.19 115 ARG A O 1
ATOM 872 N N . GLY A 1 116 ? -19.401 13.603 22.205 1.00 84.00 116 GLY A N 1
ATOM 873 C CA . GLY A 1 116 ? -19.498 13.197 20.807 1.00 84.00 116 GLY A CA 1
ATOM 874 C C . GLY A 1 116 ? -18.175 13.267 20.039 1.00 84.00 116 GLY A C 1
ATOM 875 O O . GLY A 1 116 ? -18.189 13.178 18.813 1.00 84.00 116 GLY A O 1
ATOM 876 N N . SER A 1 117 ? -17.038 13.437 20.719 1.00 89.19 117 SER A N 1
ATOM 877 C CA . SER A 1 117 ? -15.722 13.420 20.080 1.00 89.19 117 SER A CA 1
ATOM 878 C C . SER A 1 117 ? -15.356 11.995 19.679 1.00 89.19 117 SER A C 1
ATOM 880 O O . SER A 1 117 ? -15.328 11.103 20.527 1.00 89.19 117 SER A O 1
ATOM 882 N N . LEU A 1 118 ? -15.069 11.786 18.392 1.00 90.19 118 LEU A N 1
ATOM 883 C CA . LEU A 1 118 ? -14.689 10.486 17.844 1.00 90.19 118 LEU A CA 1
ATOM 884 C C . LEU A 1 118 ? -13.178 10.275 17.938 1.00 90.19 118 LEU A C 1
ATOM 886 O O . LEU A 1 118 ? -12.388 11.070 17.426 1.00 90.19 118 LEU A O 1
ATOM 890 N N . GLN A 1 119 ? -12.785 9.162 18.545 1.00 89.31 119 GLN A N 1
ATOM 891 C CA . GLN A 1 119 ? -11.411 8.680 18.594 1.00 89.31 119 GLN A CA 1
ATOM 892 C C . GLN A 1 119 ? -11.334 7.303 17.946 1.00 89.31 119 GLN A C 1
ATOM 894 O O . GLN A 1 119 ? -12.219 6.473 18.135 1.00 89.31 119 GLN A O 1
ATOM 899 N N . HIS A 1 120 ? -10.273 7.063 17.182 1.00 91.62 120 HIS A N 1
ATOM 900 C CA . HIS A 1 120 ? -10.026 5.755 16.590 1.00 91.62 120 HIS A CA 1
ATOM 901 C C . HIS A 1 120 ? -9.058 4.956 17.453 1.00 91.62 120 HIS A C 1
ATOM 903 O O . HIS A 1 120 ? -8.100 5.510 17.991 1.00 91.62 120 HIS A O 1
ATOM 909 N N . VAL A 1 121 ? -9.314 3.657 17.563 1.00 92.19 121 VAL A N 1
ATOM 910 C CA . VAL A 1 121 ? -8.418 2.687 18.190 1.00 92.19 121 VAL A CA 1
ATOM 911 C C . VAL A 1 121 ? -8.347 1.470 17.284 1.00 92.19 121 VAL A C 1
ATOM 913 O O . VAL A 1 121 ? -9.370 0.949 16.850 1.00 92.19 121 VAL A O 1
ATOM 916 N N . SER A 1 122 ? -7.137 1.018 16.997 1.00 93.25 122 SER A N 1
ATOM 917 C CA . SER A 1 122 ? -6.854 -0.070 16.072 1.00 93.25 122 SER A CA 1
ATOM 918 C C . SER A 1 122 ? -6.185 -1.220 16.822 1.00 93.25 122 SER A C 1
ATOM 920 O O . SER A 1 122 ? -5.110 -1.051 17.393 1.00 93.25 122 SER A O 1
ATOM 922 N N . ILE A 1 123 ? -6.824 -2.390 16.843 1.00 92.44 123 ILE A N 1
ATOM 923 C CA . ILE A 1 123 ? -6.309 -3.598 17.497 1.00 92.44 123 ILE A CA 1
ATOM 924 C C . ILE A 1 123 ? -5.522 -4.401 16.461 1.00 92.44 123 ILE A C 1
ATOM 926 O O . ILE A 1 123 ? -6.075 -4.821 15.444 1.00 92.44 123 ILE A O 1
ATOM 930 N N . ASP A 1 124 ? -4.231 -4.614 16.712 1.00 89.12 124 ASP A N 1
ATOM 931 C CA . ASP A 1 124 ? -3.351 -5.339 15.789 1.00 89.12 124 ASP A CA 1
ATOM 932 C C . ASP A 1 124 ? -3.763 -6.818 15.636 1.00 89.12 124 ASP A C 1
ATOM 934 O O . ASP A 1 124 ? -4.555 -7.361 16.415 1.00 89.12 124 ASP A O 1
ATOM 938 N N . PHE A 1 125 ? -3.225 -7.487 14.619 1.00 87.69 125 PHE A N 1
ATOM 939 C CA . PHE A 1 125 ? -3.500 -8.900 14.368 1.00 87.69 125 PHE A CA 1
ATOM 940 C C . PHE A 1 125 ? -3.006 -9.792 15.510 1.00 87.69 125 PHE A C 1
ATOM 942 O O . PHE A 1 125 ? -2.019 -9.501 16.192 1.00 87.69 125 PHE A O 1
ATOM 949 N N . ALA A 1 126 ? -3.656 -10.944 15.677 1.00 82.38 126 ALA A N 1
ATOM 950 C CA . ALA A 1 126 ? -3.198 -11.961 16.613 1.00 82.38 126 ALA A CA 1
ATOM 951 C C . ALA A 1 126 ? -1.749 -12.385 16.295 1.00 82.38 126 ALA A C 1
ATOM 953 O O . ALA A 1 126 ? -1.421 -12.728 15.159 1.00 82.38 126 ALA A O 1
ATOM 954 N N . GLY A 1 127 ? -0.877 -12.364 17.307 1.00 72.38 127 GLY A N 1
ATOM 955 C CA . GLY A 1 127 ? 0.541 -12.711 17.156 1.00 72.38 127 GLY A CA 1
ATOM 956 C C . GLY A 1 127 ? 1.422 -11.605 16.563 1.00 72.38 127 GLY A C 1
ATOM 957 O O . GLY A 1 127 ? 2.597 -11.856 16.297 1.00 72.38 127 GLY A O 1
ATOM 958 N N . ALA A 1 128 ? 0.897 -10.391 16.368 1.00 67.31 128 ALA A N 1
ATOM 959 C CA . ALA A 1 128 ? 1.719 -9.239 16.023 1.00 67.31 128 ALA A CA 1
ATOM 960 C C . ALA A 1 128 ? 2.704 -8.903 17.159 1.00 67.31 128 ALA A C 1
ATOM 962 O O . ALA A 1 128 ? 2.332 -8.833 18.329 1.00 67.31 128 ALA A O 1
ATOM 963 N N . THR A 1 129 ? 3.972 -8.674 16.817 1.00 59.22 129 THR A N 1
ATOM 964 C CA . THR A 1 129 ? 4.986 -8.160 17.745 1.00 59.22 129 THR A CA 1
ATOM 965 C C . THR A 1 129 ? 4.777 -6.658 18.001 1.00 59.22 129 THR A C 1
ATOM 967 O O . THR A 1 129 ? 4.620 -5.874 17.059 1.00 59.22 129 THR A O 1
ATOM 970 N N . SER A 1 130 ? 4.762 -6.259 19.278 1.00 56.69 130 SER A N 1
ATOM 971 C CA . SER A 1 130 ? 4.573 -4.873 19.750 1.00 56.69 130 SER A CA 1
ATOM 972 C C . SER A 1 130 ? 5.840 -3.999 19.622 1.00 56.69 130 SER A C 1
ATOM 974 O O . SER A 1 130 ? 6.934 -4.540 19.790 1.00 56.69 130 SER A O 1
ATOM 976 N N . PRO A 1 131 ? 5.747 -2.652 19.505 1.00 56.22 131 PRO A N 1
ATOM 977 C CA . PRO A 1 131 ? 4.628 -1.840 19.031 1.00 56.22 131 PRO A CA 1
ATOM 978 C C . PRO A 1 131 ? 4.971 -1.066 17.741 1.00 56.22 131 PRO A C 1
ATOM 980 O O . PRO A 1 131 ? 6.093 -0.608 17.525 1.00 56.22 131 PRO A O 1
ATOM 983 N N . SER A 1 132 ? 3.956 -0.856 16.906 1.00 56.41 132 SER A N 1
ATOM 984 C CA . SER A 1 132 ? 3.954 0.212 15.903 1.00 56.41 132 SER A CA 1
ATOM 985 C C . SER A 1 132 ? 4.087 1.579 16.581 1.00 56.41 132 SER A C 1
ATOM 987 O O . SER A 1 132 ? 3.559 1.796 17.668 1.00 56.41 132 SER A O 1
ATOM 989 N N . SER A 1 133 ? 4.758 2.524 15.928 1.00 54.31 133 SER A N 1
ATOM 990 C CA . SER A 1 133 ? 5.049 3.867 16.457 1.00 54.31 133 SER A CA 1
ATOM 991 C C . SER A 1 133 ? 3.828 4.799 16.568 1.00 54.31 133 SER A C 1
ATOM 993 O O . SER A 1 133 ? 3.946 5.906 17.092 1.00 54.31 133 SER A O 1
ATOM 995 N N . GLY A 1 134 ? 2.656 4.378 16.079 1.00 60.44 134 GLY A N 1
ATOM 996 C CA . GLY A 1 134 ? 1.427 5.171 16.081 1.00 60.44 134 GLY A CA 1
ATOM 997 C C . GLY A 1 134 ? 0.580 4.981 17.338 1.00 60.44 134 GLY A C 1
ATOM 998 O O . GLY A 1 134 ? 0.213 3.859 17.670 1.00 60.44 134 GLY A O 1
ATOM 999 N N . ALA A 1 135 ? 0.181 6.090 17.969 1.00 66.25 135 ALA A N 1
ATOM 1000 C CA . ALA A 1 135 ? -0.669 6.115 19.169 1.00 66.25 135 ALA A CA 1
ATOM 1001 C C . ALA A 1 135 ? -2.058 5.459 18.996 1.00 66.25 135 ALA A C 1
ATOM 1003 O O . ALA A 1 135 ? -2.730 5.197 19.986 1.00 66.25 135 ALA A O 1
ATOM 1004 N N . GLU A 1 136 ? -2.492 5.204 17.757 1.00 86.12 136 GLU A N 1
ATOM 1005 C CA . GLU A 1 136 ? -3.783 4.576 17.445 1.00 86.12 136 GLU A CA 1
ATOM 1006 C C . GLU A 1 136 ? -3.752 3.039 17.530 1.00 86.12 136 GLU A C 1
ATOM 1008 O O . GLU A 1 136 ? -4.806 2.416 17.591 1.00 86.12 136 GLU A O 1
ATOM 1013 N N . PHE A 1 137 ? -2.572 2.410 17.518 1.00 88.56 137 PHE A N 1
ATOM 1014 C CA . PHE A 1 137 ? -2.436 0.956 17.395 1.00 88.56 137 PHE A CA 1
ATOM 1015 C C . PHE A 1 137 ? -2.083 0.315 18.735 1.00 88.56 137 PHE A C 1
ATOM 1017 O O . PHE A 1 137 ? -1.088 0.677 19.365 1.00 88.56 137 PHE A O 1
ATOM 1024 N N . ILE A 1 138 ? -2.871 -0.675 19.144 1.00 88.88 138 ILE A N 1
ATOM 1025 C CA . ILE A 1 138 ? -2.686 -1.400 20.400 1.00 88.88 138 ILE A CA 1
ATOM 1026 C C . ILE A 1 138 ? -2.549 -2.899 20.159 1.00 88.88 138 ILE A C 1
ATOM 1028 O O . ILE A 1 138 ? -3.141 -3.467 19.239 1.00 88.88 138 ILE A O 1
ATOM 1032 N N . ALA A 1 139 ? -1.767 -3.547 21.019 1.00 87.94 139 ALA A N 1
ATOM 1033 C CA . ALA A 1 139 ? -1.613 -4.991 20.989 1.00 87.94 139 ALA A CA 1
ATOM 1034 C C . ALA A 1 139 ? -2.914 -5.686 21.444 1.00 87.94 139 ALA A C 1
ATOM 1036 O O . ALA A 1 139 ? -3.584 -5.182 22.357 1.00 87.94 139 ALA A O 1
ATOM 1037 N N . PRO A 1 140 ? -3.273 -6.838 20.850 1.00 88.62 140 PRO A N 1
ATOM 1038 C CA . PRO A 1 140 ? -4.512 -7.552 21.170 1.00 88.62 140 PRO A CA 1
ATOM 1039 C C . PRO A 1 140 ? -4.555 -8.101 22.605 1.00 88.62 140 PRO A C 1
ATOM 1041 O O . PRO A 1 140 ? -5.635 -8.333 23.137 1.00 88.62 140 PRO A O 1
ATOM 1044 N N . ASP A 1 141 ? -3.398 -8.284 23.243 1.00 87.81 141 ASP A N 1
ATOM 1045 C CA . ASP A 1 141 ? -3.247 -8.735 24.631 1.00 87.81 141 ASP A CA 1
ATOM 1046 C C . ASP A 1 141 ? -3.189 -7.584 25.650 1.00 87.81 141 ASP A C 1
ATOM 1048 O O . ASP A 1 141 ? -3.091 -7.822 26.855 1.00 87.81 141 ASP A O 1
ATOM 1052 N N . SER A 1 142 ? -3.271 -6.331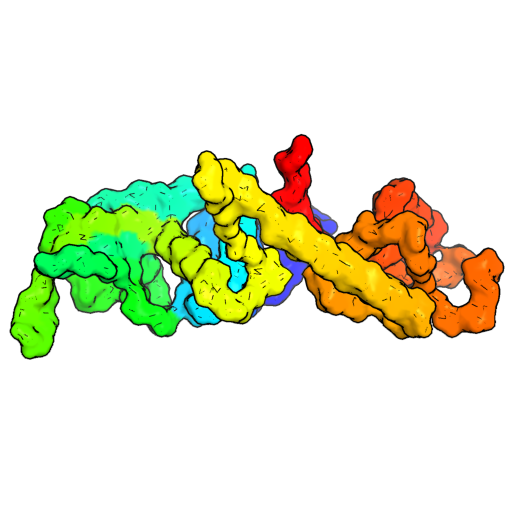 25.193 1.00 87.88 142 SER A N 1
ATOM 1053 C CA . SER A 1 142 ? -3.315 -5.180 26.091 1.00 87.88 142 SER A CA 1
ATOM 1054 C C . SER A 1 142 ? -4.604 -5.162 26.919 1.00 87.88 142 SER A C 1
ATOM 1056 O O . SER A 1 142 ? -5.681 -5.540 26.451 1.00 87.88 142 SER A O 1
ATOM 1058 N N . GLU A 1 143 ? -4.522 -4.650 28.152 1.00 86.44 143 GLU A N 1
ATOM 1059 C CA . GLU A 1 143 ? -5.700 -4.498 29.020 1.00 86.44 143 GLU A CA 1
ATOM 1060 C C . GLU A 1 143 ? -6.808 -3.689 28.323 1.00 86.44 143 GLU A C 1
ATOM 1062 O O . GLU A 1 143 ? -7.988 -4.012 28.431 1.00 86.44 143 GLU A O 1
ATOM 1067 N N . PHE A 1 144 ? -6.423 -2.683 27.534 1.00 87.69 144 PHE A N 1
ATOM 1068 C CA . PHE A 1 144 ? -7.363 -1.873 26.767 1.00 87.69 144 PHE A CA 1
ATOM 1069 C C . PHE A 1 144 ? -8.072 -2.690 25.675 1.00 87.69 144 PHE A C 1
ATOM 1071 O O . PHE A 1 144 ? -9.297 -2.657 25.595 1.00 87.69 144 PHE A O 1
ATOM 1078 N N . ALA A 1 145 ? -7.333 -3.475 24.881 1.00 90.31 145 ALA A N 1
ATOM 1079 C CA . ALA A 1 145 ? -7.911 -4.313 23.828 1.00 90.31 145 ALA A CA 1
ATOM 1080 C C . ALA A 1 145 ? -8.834 -5.401 24.394 1.00 90.31 145 ALA A C 1
ATOM 1082 O O . ALA A 1 145 ? -9.928 -5.602 23.878 1.00 90.31 145 ALA A O 1
ATOM 1083 N N . THR A 1 146 ? -8.445 -6.063 25.487 1.00 91.56 146 THR A N 1
ATOM 1084 C CA . THR A 1 146 ? -9.251 -7.145 26.088 1.00 91.56 146 THR A CA 1
ATOM 1085 C C . THR A 1 146 ? -10.626 -6.689 26.582 1.00 91.56 146 THR A C 1
ATOM 1087 O O . THR A 1 146 ? -11.565 -7.478 26.543 1.00 91.56 146 THR A O 1
ATOM 1090 N N . ARG A 1 147 ? -10.776 -5.422 26.999 1.00 91.69 147 ARG A N 1
ATOM 1091 C CA . ARG A 1 147 ? -12.083 -4.836 27.352 1.00 91.69 147 ARG A CA 1
ATOM 1092 C C . ARG A 1 147 ? -12.936 -4.467 26.135 1.00 91.69 147 ARG A C 1
ATOM 1094 O O . ARG A 1 147 ? -14.145 -4.322 26.277 1.00 91.69 147 ARG A O 1
ATOM 1101 N N . LEU A 1 148 ? -12.311 -4.270 24.974 1.00 93.75 148 LEU A N 1
ATOM 1102 C CA . LEU A 1 148 ? -12.981 -3.894 23.728 1.00 93.75 148 LEU A CA 1
ATOM 1103 C C . LEU A 1 148 ? -13.394 -5.105 22.892 1.00 93.75 148 LEU A C 1
ATOM 1105 O O . LEU A 1 148 ? -14.416 -5.058 22.214 1.00 93.75 148 LEU A O 1
ATOM 1109 N N . ILE A 1 149 ? -12.595 -6.172 22.914 1.00 94.62 149 ILE A N 1
ATOM 1110 C CA . ILE A 1 149 ? -12.853 -7.396 22.153 1.00 94.62 149 ILE A CA 1
ATOM 1111 C C . ILE A 1 149 ? -14.203 -7.992 22.566 1.00 94.62 149 ILE A C 1
ATOM 1113 O O . ILE A 1 149 ? -14.496 -8.160 23.749 1.00 94.62 149 ILE A O 1
ATOM 1117 N N . GLY A 1 150 ? -15.017 -8.336 21.570 1.00 95.06 150 GLY A N 1
ATOM 1118 C CA . GLY A 1 150 ? -16.368 -8.860 21.752 1.00 95.06 150 GLY A CA 1
ATOM 1119 C C . GLY A 1 150 ? -17.471 -7.801 21.743 1.00 95.06 150 GLY A C 1
ATOM 1120 O O . GLY A 1 150 ? -18.636 -8.181 21.631 1.00 95.06 150 GLY A O 1
ATOM 1121 N N . LEU A 1 151 ? -17.129 -6.508 21.806 1.00 95.38 151 LEU A N 1
ATOM 1122 C CA . LEU A 1 151 ? -18.124 -5.439 21.730 1.00 95.38 151 LEU A CA 1
ATOM 1123 C C . LEU A 1 151 ? -18.750 -5.331 20.336 1.00 95.38 151 LEU A C 1
ATOM 1125 O O . LEU A 1 151 ? -18.148 -5.704 19.326 1.00 95.38 151 LEU A O 1
ATOM 1129 N N . ARG A 1 152 ? -19.955 -4.769 20.289 1.00 96.75 152 ARG A N 1
ATOM 1130 C CA . ARG A 1 152 ? -20.710 -4.445 19.073 1.00 96.75 152 ARG A CA 1
ATOM 1131 C C . ARG A 1 152 ? -20.988 -2.947 18.978 1.00 96.75 152 ARG A C 1
ATOM 1133 O O . ARG A 1 152 ? -20.838 -2.196 19.940 1.00 96.75 152 ARG A O 1
ATOM 1140 N N . VAL A 1 153 ? -21.417 -2.500 17.799 1.00 94.56 153 VAL A N 1
ATOM 1141 C CA . VAL A 1 153 ? -21.861 -1.112 17.596 1.00 94.56 153 VAL A CA 1
ATOM 1142 C C . VAL A 1 153 ? -22.995 -0.770 18.569 1.00 94.56 153 VAL A C 1
ATOM 1144 O O . VAL A 1 153 ? -23.877 -1.589 18.818 1.00 94.56 153 VAL A O 1
ATOM 1147 N N . SER A 1 154 ? -22.952 0.451 19.105 1.00 93.00 154 SER A N 1
ATOM 1148 C CA . SER A 1 154 ? -23.838 0.998 20.141 1.00 93.00 154 SER A CA 1
ATOM 1149 C C . SER A 1 154 ? -23.646 0.437 21.553 1.00 93.00 154 SER A C 1
ATOM 1151 O O . SER A 1 154 ? -24.354 0.862 22.466 1.00 93.00 154 SER A O 1
ATOM 1153 N N . GLU A 1 155 ? -22.685 -0.461 21.775 1.00 95.44 155 GLU A N 1
ATOM 1154 C CA . GLU A 1 155 ? -22.286 -0.851 23.129 1.00 95.44 155 GLU A CA 1
ATOM 1155 C C . GLU A 1 155 ? -21.305 0.160 23.735 1.00 95.44 155 GLU A C 1
ATOM 1157 O O . GLU A 1 155 ? -20.579 0.869 23.032 1.00 95.44 155 GLU A O 1
ATOM 1162 N N . THR A 1 156 ? -21.292 0.240 25.065 1.00 93.38 156 THR A N 1
ATOM 1163 C CA . THR A 1 156 ? -20.453 1.179 25.817 1.00 93.38 156 THR A CA 1
ATOM 1164 C C . THR A 1 156 ? -19.404 0.455 26.640 1.00 93.38 156 THR A C 1
ATOM 1166 O O . THR A 1 156 ? -19.684 -0.583 27.238 1.00 93.38 156 THR A O 1
ATOM 1169 N N . VAL A 1 157 ? -18.230 1.061 26.758 1.00 93.12 157 VAL A N 1
ATOM 1170 C CA . VAL A 1 157 ? -17.115 0.583 27.575 1.00 93.12 157 VAL A CA 1
ATOM 1171 C C . VAL A 1 157 ? -16.640 1.693 28.505 1.00 93.12 157 VAL A C 1
ATOM 1173 O O . VAL A 1 157 ? -16.697 2.872 28.159 1.00 93.12 157 VAL A O 1
ATOM 1176 N N . SER A 1 158 ? -16.160 1.313 29.687 1.00 91.25 158 SER A N 1
ATOM 1177 C CA . SER A 1 158 ? -15.691 2.253 30.703 1.00 91.25 158 SER A CA 1
ATOM 1178 C C . SER A 1 158 ? -14.215 2.039 31.019 1.00 91.25 158 SER A C 1
ATOM 1180 O O . SER A 1 158 ? -13.772 0.914 31.281 1.00 91.25 158 SER A O 1
ATOM 1182 N N . PHE A 1 159 ? -13.467 3.138 31.045 1.00 88.75 159 PHE A N 1
ATOM 1183 C CA . PHE A 1 159 ? -12.055 3.167 31.408 1.00 88.75 159 PHE A CA 1
ATOM 1184 C C . PHE A 1 159 ? -11.827 4.117 32.574 1.00 88.75 159 PHE A C 1
ATOM 1186 O O . PHE A 1 159 ? -12.312 5.247 32.570 1.00 88.75 159 PHE A O 1
ATOM 1193 N N . ASP A 1 160 ? -11.055 3.673 33.557 1.00 87.31 160 ASP A N 1
ATOM 1194 C CA . ASP A 1 160 ? -10.648 4.535 34.658 1.00 87.31 160 ASP A CA 1
ATOM 1195 C C . ASP A 1 160 ? -9.463 5.399 34.217 1.00 87.31 160 ASP A C 1
ATOM 1197 O O . ASP A 1 160 ? -8.484 4.912 33.650 1.00 87.31 160 ASP A O 1
ATOM 1201 N N . ASN A 1 161 ? -9.560 6.700 34.465 1.00 83.25 161 ASN A N 1
ATOM 1202 C CA . ASN A 1 161 ? -8.531 7.689 34.184 1.00 83.25 161 ASN A CA 1
ATOM 1203 C C . ASN A 1 161 ? -8.240 8.536 35.436 1.00 83.25 161 ASN A C 1
ATOM 1205 O O . ASN A 1 161 ? -8.856 8.378 36.489 1.00 83.25 161 ASN A O 1
ATOM 1209 N N . LEU A 1 162 ? -7.282 9.462 35.330 1.00 81.62 162 LEU A N 1
ATOM 1210 C CA . LEU A 1 162 ? -6.863 10.318 36.450 1.00 81.62 162 LEU A CA 1
ATOM 1211 C C . LEU A 1 162 ? -8.001 11.166 37.048 1.00 81.62 162 LEU A C 1
ATOM 1213 O O . LEU A 1 162 ? -7.918 11.556 38.210 1.00 81.62 162 LEU A O 1
ATOM 1217 N N . MET A 1 163 ? -9.022 11.498 36.253 1.00 81.44 163 MET A N 1
ATOM 1218 C CA . MET A 1 163 ? -10.129 12.390 36.613 1.00 81.44 163 MET A CA 1
ATOM 1219 C C . MET A 1 163 ? -11.428 11.638 36.959 1.00 81.44 163 MET A C 1
ATOM 1221 O O . MET A 1 163 ? -12.409 12.282 37.327 1.00 81.44 163 MET A O 1
ATOM 1225 N N . GLY A 1 164 ? -11.456 10.306 36.855 1.00 85.69 164 GLY A N 1
ATOM 1226 C CA . GLY A 1 164 ? -12.633 9.475 37.113 1.00 85.69 164 GLY A CA 1
ATOM 1227 C C . GLY A 1 164 ? -12.802 8.372 36.072 1.00 85.69 164 GLY A C 1
ATOM 1228 O O . GLY A 1 164 ? -11.836 7.923 35.464 1.00 85.69 164 GLY A O 1
ATOM 1229 N N . THR A 1 165 ? -14.037 7.935 35.852 1.00 87.94 165 THR A N 1
ATOM 1230 C CA . THR A 1 165 ? -14.361 6.918 34.844 1.00 87.94 165 THR A CA 1
ATOM 1231 C C . THR A 1 165 ? -14.841 7.599 33.564 1.00 87.94 165 THR A C 1
ATOM 1233 O O . THR A 1 165 ? -15.778 8.393 33.590 1.00 87.94 165 THR A O 1
ATOM 1236 N N . GLN A 1 166 ? -14.196 7.293 32.441 1.00 88.88 166 GLN A N 1
ATOM 1237 C CA . GLN A 1 166 ? -14.603 7.716 31.106 1.00 88.88 166 GLN A CA 1
ATOM 1238 C C . GLN A 1 166 ? -15.436 6.616 30.456 1.00 88.88 166 GLN A C 1
ATOM 1240 O O . GLN A 1 166 ? -14.953 5.496 30.289 1.00 88.88 166 GLN A O 1
ATOM 1245 N N . VAL A 1 167 ? -16.663 6.950 30.063 1.00 91.25 167 VAL A N 1
ATOM 1246 C CA . VAL A 1 167 ? -17.535 6.068 29.282 1.00 91.25 167 VAL A CA 1
ATOM 1247 C C . VAL A 1 167 ? -17.394 6.421 27.805 1.00 91.25 167 VAL A C 1
ATOM 1249 O O . VAL A 1 167 ? -17.474 7.592 27.431 1.00 91.25 167 VAL A O 1
ATOM 1252 N N . LEU A 1 168 ? -17.165 5.409 26.975 1.00 93.44 168 LEU A N 1
ATOM 1253 C CA . LEU A 1 168 ? -17.045 5.528 25.527 1.00 93.44 168 LEU A CA 1
ATOM 1254 C C . LEU A 1 168 ? -18.083 4.633 24.854 1.00 93.44 168 LEU A C 1
ATOM 1256 O O . LEU A 1 168 ? -18.268 3.488 25.258 1.00 93.44 168 LEU A O 1
ATOM 1260 N N . GLU A 1 169 ? -18.738 5.139 23.816 1.00 95.00 169 GLU A N 1
ATOM 1261 C CA . GLU A 1 169 ? -19.682 4.375 22.998 1.00 95.00 169 GLU A CA 1
ATOM 1262 C C . GLU A 1 169 ? -19.027 3.948 21.686 1.00 95.00 169 GLU A C 1
ATOM 1264 O O . GLU A 1 169 ? -18.423 4.766 20.986 1.00 95.00 169 GLU A O 1
ATOM 1269 N N . LEU A 1 170 ? -19.184 2.680 21.314 1.00 95.69 170 LEU A N 1
ATOM 1270 C CA . LEU A 1 170 ? -18.705 2.168 20.041 1.00 95.69 170 LEU A CA 1
ATOM 1271 C C . LEU A 1 170 ? -19.635 2.608 18.907 1.00 95.69 170 LEU A C 1
ATOM 1273 O O . LEU A 1 170 ? -20.794 2.207 18.842 1.00 95.69 170 LEU A O 1
ATOM 1277 N N . LYS A 1 171 ? -19.122 3.416 17.976 1.00 95.00 171 LYS A N 1
ATOM 1278 C CA . LYS A 1 171 ? -19.900 3.952 16.846 1.00 95.00 171 LYS A CA 1
ATOM 1279 C C . LYS A 1 171 ? -19.696 3.196 15.544 1.00 95.00 171 LYS A C 1
ATOM 1281 O O . LYS A 1 171 ? -20.610 3.154 14.727 1.00 95.00 171 LYS A O 1
ATOM 1286 N N . HIS A 1 172 ? -18.508 2.642 15.330 1.00 94.38 172 HIS A N 1
ATOM 1287 C CA . HIS A 1 172 ? -18.153 2.018 14.059 1.00 94.38 172 HIS A CA 1
ATOM 1288 C C . HIS A 1 172 ? -17.077 0.949 14.242 1.00 94.38 172 HIS A C 1
ATOM 1290 O O . HIS A 1 172 ? -16.177 1.134 15.063 1.00 94.38 172 HIS A O 1
ATOM 1296 N N . ILE A 1 173 ? -17.149 -0.117 13.443 1.00 95.94 173 ILE A N 1
ATOM 1297 C CA . ILE A 1 173 ? -16.140 -1.178 13.335 1.00 95.94 173 ILE A CA 1
ATOM 1298 C C . ILE A 1 173 ? -15.759 -1.295 11.857 1.00 95.94 173 ILE A C 1
ATOM 1300 O O . ILE A 1 173 ? -16.629 -1.307 10.990 1.00 95.94 173 ILE A O 1
ATOM 1304 N N . MET A 1 174 ? -14.464 -1.352 11.563 1.00 95.75 174 MET A N 1
ATOM 1305 C CA . MET A 1 174 ? -13.924 -1.597 10.224 1.00 95.75 174 MET A CA 1
ATOM 1306 C C . MET A 1 174 ? -12.700 -2.506 10.297 1.00 95.75 174 MET A C 1
ATOM 1308 O O . MET A 1 174 ? -12.118 -2.694 11.369 1.00 95.75 174 MET A O 1
ATOM 1312 N N . SER A 1 175 ? -12.276 -3.051 9.159 1.00 95.19 175 SER A N 1
ATOM 1313 C CA . SER A 1 175 ? -11.026 -3.807 9.113 1.00 95.19 175 SER A CA 1
ATOM 1314 C C . SER A 1 175 ? -9.822 -2.888 9.365 1.00 95.19 175 SER A C 1
ATOM 1316 O O . SER A 1 175 ? -9.814 -1.704 9.005 1.00 95.19 175 SER A O 1
ATOM 1318 N N . LEU A 1 176 ? -8.757 -3.441 9.946 1.00 93.19 176 LEU A N 1
ATOM 1319 C CA . LEU A 1 176 ? -7.493 -2.722 10.100 1.00 93.19 176 LEU A CA 1
ATOM 1320 C C . LEU A 1 176 ? -6.900 -2.308 8.742 1.00 93.19 176 LEU A C 1
ATOM 1322 O O . LEU A 1 176 ? -6.277 -1.252 8.634 1.00 93.19 176 LEU A O 1
ATOM 1326 N N . HIS A 1 177 ? -7.125 -3.104 7.693 1.00 94.12 177 HIS A N 1
ATOM 1327 C CA . HIS A 1 177 ? -6.674 -2.789 6.336 1.00 94.12 177 HIS A CA 1
ATOM 1328 C C . HIS A 1 177 ? -7.364 -1.539 5.783 1.00 94.12 177 HIS A C 1
ATOM 1330 O O . HIS A 1 177 ? -6.688 -0.656 5.253 1.00 94.12 177 HIS A O 1
ATOM 1336 N N . GLN A 1 178 ? -8.684 -1.425 5.966 1.00 94.69 178 GLN A N 1
ATOM 1337 C CA . GLN A 1 178 ? -9.437 -0.232 5.583 1.00 94.69 178 GLN A CA 1
ATOM 1338 C C . GLN A 1 178 ? -8.914 0.994 6.325 1.00 94.69 178 GLN A C 1
ATOM 1340 O O . GLN A 1 178 ? -8.629 2.018 5.702 1.00 94.69 178 GLN A O 1
ATOM 1345 N N . ARG A 1 179 ? -8.694 0.877 7.639 1.00 93.81 179 ARG A N 1
ATOM 1346 C CA . ARG A 1 179 ? -8.165 1.989 8.428 1.00 93.81 179 ARG A CA 1
ATOM 1347 C C . ARG A 1 179 ? -6.788 2.449 7.947 1.00 93.81 179 ARG A C 1
ATOM 1349 O O . ARG A 1 179 ? -6.534 3.646 7.829 1.00 93.81 179 ARG A O 1
ATOM 1356 N N . LEU A 1 180 ? -5.888 1.517 7.648 1.00 93.81 180 LEU A N 1
ATOM 1357 C CA . LEU A 1 180 ? -4.553 1.845 7.141 1.00 93.81 180 LEU A CA 1
ATOM 1358 C C . LEU A 1 180 ? -4.595 2.524 5.769 1.00 93.81 180 LEU A C 1
ATOM 1360 O O . LEU A 1 180 ? -3.771 3.403 5.495 1.00 93.81 180 LEU A O 1
ATOM 1364 N N . LEU A 1 181 ? -5.553 2.155 4.917 1.00 94.06 181 LEU A N 1
ATOM 1365 C CA . LEU A 1 181 ? -5.786 2.828 3.642 1.00 94.06 181 LEU A CA 1
ATOM 1366 C C . LEU A 1 181 ? -6.291 4.265 3.851 1.00 94.06 181 LEU A C 1
ATOM 1368 O O . LEU A 1 181 ? -5.756 5.187 3.235 1.00 94.06 181 LEU A O 1
ATOM 1372 N N . GLU A 1 182 ? -7.232 4.487 4.777 1.00 93.50 182 GLU A N 1
ATOM 1373 C CA . GLU A 1 182 ? -7.688 5.835 5.157 1.00 93.50 182 GLU A CA 1
ATOM 1374 C C . GLU A 1 182 ? -6.542 6.707 5.683 1.00 93.50 182 GLU A C 1
ATOM 1376 O O . GLU A 1 182 ? -6.406 7.868 5.288 1.00 93.50 182 GLU A O 1
ATOM 1381 N N . LEU A 1 183 ? -5.695 6.149 6.555 1.00 92.56 183 LEU A N 1
ATOM 1382 C CA . LEU A 1 183 ? -4.529 6.843 7.103 1.00 92.56 183 LEU A CA 1
ATOM 1383 C C . LEU A 1 183 ? -3.513 7.188 6.011 1.00 92.56 183 LEU A C 1
ATOM 1385 O O . LEU A 1 183 ? -2.985 8.299 6.003 1.00 92.56 183 LEU A O 1
ATOM 1389 N N . SER A 1 184 ? -3.288 6.281 5.059 1.00 93.25 184 SER A N 1
ATOM 1390 C CA . SER A 1 184 ? -2.393 6.526 3.922 1.00 93.25 184 SER A CA 1
ATOM 1391 C C . SER A 1 184 ? -2.934 7.643 3.028 1.00 93.25 184 SER A C 1
ATOM 1393 O O . SER A 1 184 ? -2.206 8.575 2.689 1.00 93.25 184 SER A O 1
ATOM 1395 N N . HIS A 1 185 ? -4.232 7.611 2.711 1.00 91.94 185 HIS A N 1
ATOM 1396 C CA . HIS A 1 185 ? -4.889 8.661 1.933 1.00 91.94 185 HIS A CA 1
ATOM 1397 C C . HIS A 1 185 ? -4.839 10.018 2.646 1.00 91.94 185 HIS A C 1
ATOM 1399 O O . HIS A 1 185 ? -4.533 11.039 2.027 1.00 91.94 185 HIS A O 1
ATOM 1405 N N . LYS A 1 186 ? -5.094 10.037 3.961 1.00 91.19 186 LYS A N 1
ATOM 1406 C CA . LYS A 1 186 ? -4.973 11.237 4.795 1.00 91.19 186 LYS A CA 1
ATOM 1407 C C . LYS A 1 186 ? -3.552 11.797 4.765 1.00 91.19 186 LYS A C 1
ATOM 1409 O O . LYS A 1 186 ? -3.398 12.995 4.559 1.00 91.19 186 LYS A O 1
ATOM 1414 N N . LEU A 1 187 ? -2.536 10.951 4.932 1.00 91.12 187 LEU A N 1
ATOM 1415 C CA . LEU A 1 187 ? -1.140 11.383 4.934 1.00 91.12 187 LEU A CA 1
ATOM 1416 C C . LEU A 1 187 ? -0.737 12.008 3.596 1.00 91.12 187 LEU A C 1
ATOM 1418 O O . LEU A 1 187 ? -0.158 13.088 3.587 1.00 91.12 187 LEU A O 1
ATOM 1422 N N . VAL A 1 188 ? -1.067 11.364 2.473 1.00 89.81 188 VAL A N 1
ATOM 1423 C CA . VAL A 1 188 ? -0.723 11.890 1.142 1.00 89.81 188 VAL A CA 1
ATOM 1424 C C . VAL A 1 188 ? -1.445 13.205 0.858 1.00 89.81 188 VAL A C 1
ATOM 1426 O O . VAL A 1 188 ? -0.838 14.131 0.326 1.00 89.81 188 VAL A O 1
ATOM 1429 N N . ARG A 1 189 ? -2.720 13.317 1.245 1.00 87.31 189 ARG A N 1
ATOM 1430 C CA . ARG A 1 189 ? -3.512 14.538 1.055 1.00 87.31 189 ARG A CA 1
ATOM 1431 C C . ARG A 1 189 ? -3.024 15.703 1.919 1.00 87.31 189 ARG A C 1
ATOM 1433 O O . ARG A 1 189 ? -2.988 16.831 1.440 1.00 87.31 189 ARG A O 1
ATOM 1440 N N . ASP A 1 190 ? -2.694 15.442 3.181 1.00 87.69 190 ASP A N 1
ATOM 1441 C CA . ASP A 1 190 ? -2.373 16.486 4.161 1.00 87.69 190 ASP A CA 1
ATOM 1442 C C . ASP A 1 190 ? -0.864 16.843 4.164 1.00 87.69 190 ASP A C 1
ATOM 1444 O O . ASP A 1 190 ? -0.446 17.769 4.864 1.00 87.69 190 ASP A O 1
ATOM 1448 N N . SER A 1 191 ? -0.027 16.125 3.400 1.00 85.38 191 SER A N 1
ATOM 1449 C CA . SER A 1 191 ? 1.423 16.348 3.363 1.00 85.38 191 SER A CA 1
ATOM 1450 C C . SER A 1 191 ? 1.812 17.642 2.643 1.00 85.38 191 SER A C 1
ATOM 1452 O O . SER A 1 191 ? 1.394 17.912 1.519 1.00 85.38 191 SER A O 1
ATOM 1454 N N . VAL A 1 192 ? 2.716 18.406 3.264 1.00 79.62 192 VAL A N 1
ATOM 1455 C CA . VAL A 1 192 ? 3.345 19.593 2.656 1.00 79.62 192 VAL A CA 1
ATOM 1456 C C . VAL A 1 192 ? 4.390 19.200 1.611 1.00 79.62 192 VAL A C 1
ATOM 1458 O O . VAL A 1 192 ? 4.548 19.888 0.603 1.00 79.62 192 VAL A O 1
ATOM 1461 N N . VAL A 1 193 ? 5.119 18.105 1.851 1.00 81.06 193 VAL A N 1
ATOM 1462 C CA . VAL A 1 193 ? 6.065 17.548 0.880 1.00 81.06 193 VAL A CA 1
ATOM 1463 C C . VAL A 1 193 ? 5.298 16.532 0.035 1.00 81.06 193 VAL A C 1
ATOM 1465 O O . VAL A 1 193 ? 4.921 15.483 0.565 1.00 81.06 193 VAL A O 1
ATOM 1468 N N . PRO A 1 194 ? 5.023 16.823 -1.247 1.00 76.06 194 PRO A N 1
ATOM 1469 C CA . PRO A 1 194 ? 4.244 15.920 -2.076 1.00 76.06 194 PRO A CA 1
ATOM 1470 C C . PRO A 1 194 ? 5.012 14.621 -2.323 1.00 76.06 194 PRO A C 1
ATOM 1472 O O . PRO A 1 194 ? 6.246 14.609 -2.392 1.00 76.06 194 PRO A O 1
ATOM 1475 N N . SER A 1 195 ? 4.266 13.531 -2.489 1.00 80.88 195 SER A N 1
ATOM 1476 C CA . SER A 1 195 ? 4.830 12.292 -3.016 1.00 80.88 195 SER A CA 1
ATOM 1477 C C . SER A 1 195 ? 5.324 12.510 -4.450 1.00 80.88 195 SER A C 1
ATOM 1479 O O . SER A 1 195 ? 4.781 13.323 -5.201 1.00 80.88 195 SER A O 1
ATOM 1481 N N . LYS A 1 196 ? 6.373 11.776 -4.830 1.00 78.31 196 LYS A N 1
ATOM 1482 C CA . LYS A 1 196 ? 6.892 11.784 -6.206 1.00 78.31 196 LYS A CA 1
ATOM 1483 C C . LYS A 1 196 ? 6.064 10.911 -7.147 1.00 78.31 196 LYS A C 1
ATOM 1485 O O . LYS A 1 196 ? 6.145 11.087 -8.356 1.00 78.31 196 LYS A O 1
ATOM 1490 N N . SER A 1 197 ? 5.315 9.957 -6.600 1.00 72.19 197 SER A N 1
ATOM 1491 C CA . SER A 1 197 ? 4.622 8.913 -7.355 1.00 72.19 197 SER A CA 1
ATOM 1492 C C . SER A 1 197 ? 3.106 9.103 -7.402 1.00 72.19 197 SER A C 1
ATOM 1494 O O . SER A 1 197 ? 2.474 8.634 -8.348 1.00 72.19 197 SER A O 1
ATOM 1496 N N . LEU A 1 198 ? 2.509 9.806 -6.434 1.00 77.75 198 LEU A N 1
ATOM 1497 C CA . LEU A 1 198 ? 1.067 10.050 -6.396 1.00 77.75 198 LEU A CA 1
ATOM 1498 C C . LEU A 1 198 ? 0.746 11.474 -5.933 1.00 77.75 198 LEU A C 1
ATOM 1500 O O . LEU A 1 198 ? 1.312 11.971 -4.964 1.00 77.75 198 LEU A O 1
ATOM 1504 N N . VAL A 1 199 ? -0.211 12.117 -6.600 1.00 73.50 199 VAL A N 1
ATOM 1505 C CA . VAL A 1 199 ? -0.731 13.429 -6.200 1.00 73.50 199 VAL A CA 1
ATOM 1506 C C . VAL A 1 199 ? -2.229 13.305 -5.963 1.00 73.50 199 VAL A C 1
ATOM 1508 O O . VAL A 1 199 ? -2.970 12.878 -6.846 1.00 73.50 199 VAL A O 1
ATOM 1511 N N . THR A 1 200 ? -2.677 13.707 -4.776 1.00 72.75 200 THR A N 1
ATOM 1512 C CA . THR A 1 200 ? -4.103 13.863 -4.477 1.00 72.75 200 THR A CA 1
ATOM 1513 C C . THR A 1 200 ? -4.530 15.274 -4.854 1.00 72.75 200 THR A C 1
ATOM 1515 O O . THR A 1 200 ? -3.953 16.249 -4.374 1.00 72.75 200 THR A O 1
ATOM 1518 N N . MET A 1 201 ? -5.544 15.394 -5.708 1.00 70.25 201 MET A N 1
ATOM 1519 C CA . MET A 1 201 ? -6.064 16.680 -6.171 1.00 70.25 201 MET A CA 1
ATOM 1520 C C . MET A 1 201 ? -7.556 16.784 -5.870 1.00 70.25 201 MET A C 1
ATOM 1522 O O . MET A 1 201 ? -8.310 15.848 -6.123 1.00 70.25 201 MET A O 1
ATOM 1526 N N . THR A 1 202 ? -7.985 17.941 -5.373 1.00 70.38 202 THR A N 1
ATOM 1527 C CA . THR A 1 202 ? -9.405 18.284 -5.247 1.00 70.38 202 THR A CA 1
ATOM 1528 C C . THR A 1 202 ? -9.779 19.167 -6.429 1.00 70.38 202 THR A C 1
ATOM 1530 O O . THR A 1 202 ? -9.151 20.206 -6.622 1.00 70.38 202 THR A O 1
ATOM 1533 N N . ILE A 1 203 ? -10.780 18.767 -7.218 1.00 76.19 203 ILE A N 1
ATOM 1534 C CA . ILE A 1 203 ? -11.316 19.606 -8.298 1.00 76.19 203 ILE A CA 1
ATOM 1535 C C . ILE A 1 203 ? -12.206 20.676 -7.649 1.00 76.19 203 ILE A C 1
ATOM 1537 O O . ILE A 1 203 ? -13.215 20.312 -7.038 1.00 76.19 203 ILE A O 1
ATOM 1541 N N . PRO A 1 204 ? -11.846 21.970 -7.715 1.00 76.81 204 PRO A N 1
ATOM 1542 C CA . PRO A 1 204 ? -12.718 23.021 -7.220 1.00 76.81 204 PRO A CA 1
ATOM 1543 C C . PRO A 1 204 ? -13.947 23.153 -8.124 1.00 76.81 204 PRO A C 1
ATOM 1545 O O . PRO A 1 204 ? -13.878 22.928 -9.330 1.00 76.81 204 PRO A O 1
ATOM 1548 N N . THR A 1 205 ? -15.074 23.538 -7.540 1.00 82.19 205 THR A N 1
ATOM 1549 C CA . THR A 1 205 ? -16.251 23.996 -8.287 1.00 82.19 205 THR A CA 1
ATOM 1550 C C . THR A 1 205 ? -16.225 25.514 -8.422 1.00 82.19 205 THR A C 1
ATOM 1552 O O . THR A 1 205 ? -15.887 26.216 -7.465 1.00 82.19 205 THR A O 1
ATOM 1555 N N . ASP A 1 206 ? -16.590 26.013 -9.599 1.00 80.62 206 ASP A N 1
ATOM 1556 C CA . ASP A 1 206 ? -16.727 27.432 -9.889 1.00 80.62 206 ASP A CA 1
ATOM 1557 C C . ASP A 1 206 ? -17.965 28.047 -9.205 1.00 80.62 206 ASP A C 1
ATOM 1559 O O . ASP A 1 206 ? -18.748 27.380 -8.521 1.00 80.62 206 ASP A O 1
ATOM 1563 N N . ALA A 1 207 ? -18.159 29.355 -9.392 1.00 77.31 207 ALA A N 1
ATOM 1564 C CA . ALA A 1 207 ? -19.289 30.089 -8.820 1.00 77.31 207 ALA A CA 1
ATOM 1565 C C . ALA A 1 207 ? -20.669 29.630 -9.340 1.00 77.31 207 ALA A C 1
ATOM 1567 O O . ALA A 1 207 ? -21.683 29.966 -8.727 1.00 77.31 207 ALA A O 1
ATOM 1568 N N . ASN A 1 208 ? -20.715 28.876 -10.441 1.00 77.75 208 ASN A N 1
ATOM 1569 C CA . ASN A 1 208 ? -21.931 28.314 -11.027 1.00 77.75 208 ASN A CA 1
ATOM 1570 C C . ASN A 1 208 ? -22.175 26.859 -10.587 1.00 77.75 208 ASN A C 1
ATOM 1572 O O . ASN A 1 208 ? -23.206 26.290 -10.940 1.00 77.75 208 ASN A O 1
ATOM 1576 N N . GLY A 1 209 ? -21.268 26.272 -9.797 1.00 77.56 209 GLY A N 1
ATOM 1577 C CA . GLY A 1 209 ? -21.329 24.875 -9.369 1.00 77.56 209 GLY A CA 1
ATOM 1578 C C . GLY A 1 209 ? -20.766 23.885 -10.392 1.00 77.56 209 GLY A C 1
ATOM 1579 O O . GLY A 1 209 ? -20.890 22.680 -10.183 1.00 77.56 209 GLY A O 1
ATOM 1580 N N . GLU A 1 210 ? -20.141 24.368 -11.466 1.00 81.25 210 GLU A N 1
ATOM 1581 C CA . GLU A 1 210 ? -19.475 23.540 -12.471 1.00 81.25 210 GLU A CA 1
ATOM 1582 C C . GLU A 1 210 ? -18.029 23.249 -12.058 1.00 81.25 210 GLU A C 1
ATOM 1584 O O . GLU A 1 210 ? -17.411 24.003 -11.310 1.00 81.25 210 GLU A O 1
ATOM 1589 N N . MET A 1 211 ? -17.465 22.136 -12.526 1.00 80.88 211 MET A N 1
ATOM 1590 C CA . MET A 1 211 ? -16.073 21.785 -12.225 1.00 80.88 211 MET A CA 1
ATOM 1591 C C . MET A 1 211 ? -15.101 22.767 -12.893 1.00 80.88 211 MET A C 1
ATOM 1593 O O . MET A 1 211 ? -15.079 22.898 -14.117 1.00 80.88 211 MET A O 1
ATOM 1597 N N . ASP A 1 212 ? -14.255 23.417 -12.094 1.00 80.75 212 ASP A N 1
ATOM 1598 C CA . ASP A 1 212 ? -13.227 24.335 -12.574 1.00 80.75 212 ASP A CA 1
ATOM 1599 C C . ASP A 1 212 ? -11.908 23.590 -12.828 1.00 80.75 212 ASP A C 1
ATOM 1601 O O . ASP A 1 212 ? -11.161 23.230 -11.913 1.00 80.75 212 ASP A O 1
ATOM 1605 N N . PHE A 1 213 ? -11.606 23.381 -14.111 1.00 79.19 213 PHE A N 1
ATOM 1606 C CA . PHE A 1 213 ? -10.374 22.729 -14.556 1.00 79.19 213 PHE A CA 1
ATOM 1607 C C . PHE A 1 213 ? -9.199 23.695 -14.781 1.00 79.19 213 PHE A C 1
ATOM 1609 O O . PHE A 1 213 ? -8.117 23.260 -15.178 1.00 79.19 213 PHE A O 1
ATOM 1616 N N . SER A 1 214 ? -9.368 24.999 -14.543 1.00 80.12 214 SER A N 1
ATOM 1617 C CA . SER A 1 214 ? -8.362 26.020 -14.875 1.00 80.12 214 SER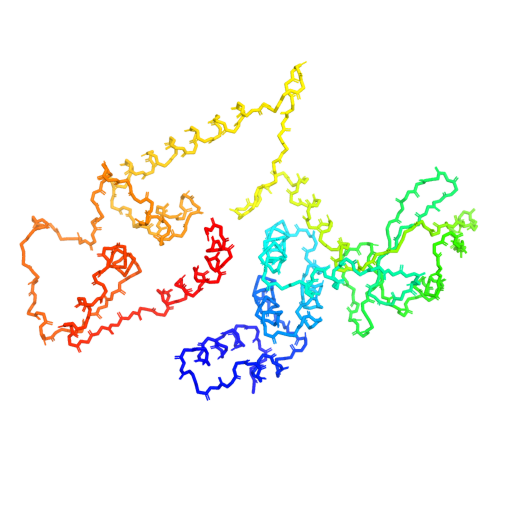 A CA 1
ATOM 1618 C C . SER A 1 214 ? -7.002 25.761 -14.219 1.00 80.12 214 SER A C 1
ATOM 1620 O O . SER A 1 214 ? -5.963 25.864 -14.874 1.00 80.12 214 SER A O 1
ATOM 1622 N N . ILE A 1 215 ? -6.999 25.335 -12.954 1.00 76.50 215 ILE A N 1
ATOM 1623 C CA . ILE A 1 215 ? -5.781 24.984 -12.211 1.00 76.50 215 ILE A CA 1
ATOM 1624 C C . ILE A 1 215 ? -5.056 23.801 -12.868 1.00 76.50 215 ILE A C 1
ATOM 1626 O O . ILE A 1 215 ? -3.827 23.798 -12.942 1.00 76.50 215 ILE A O 1
ATOM 1630 N N . PHE A 1 216 ? -5.794 22.816 -13.386 1.00 75.12 216 PHE A N 1
ATOM 1631 C CA . PHE A 1 216 ? -5.212 21.651 -14.057 1.00 75.12 216 PHE A CA 1
ATOM 1632 C C . PHE A 1 216 ? -4.536 22.048 -15.363 1.00 75.12 216 PHE A C 1
ATOM 1634 O O . PHE A 1 216 ? -3.412 21.621 -15.619 1.00 75.12 216 PHE A O 1
ATOM 1641 N N . LEU A 1 217 ? -5.184 22.905 -16.156 1.00 79.00 217 LEU A N 1
ATOM 1642 C CA . LEU A 1 217 ? -4.613 23.414 -17.402 1.00 79.00 217 LEU A CA 1
ATOM 1643 C C . LEU A 1 217 ? -3.319 24.194 -17.138 1.00 79.00 217 LEU A C 1
ATOM 1645 O O . LEU A 1 217 ? -2.307 23.937 -17.779 1.00 79.00 217 LEU A O 1
ATOM 1649 N N . GLN A 1 218 ? -3.302 25.057 -16.118 1.00 81.19 218 GLN A N 1
ATOM 1650 C CA . GLN A 1 218 ? -2.091 25.791 -15.733 1.00 81.19 218 GLN A CA 1
ATOM 1651 C C . GLN A 1 218 ? -0.957 24.868 -15.268 1.00 81.19 218 GLN A C 1
ATOM 1653 O O . GLN A 1 218 ? 0.217 25.106 -15.563 1.00 81.19 218 GLN A O 1
ATOM 1658 N N . GLN A 1 219 ? -1.280 23.813 -14.518 1.00 78.31 219 GLN A N 1
ATOM 1659 C CA . GLN A 1 219 ? -0.284 22.830 -14.095 1.00 78.31 219 GLN A CA 1
ATOM 1660 C C . GLN A 1 219 ? 0.258 22.023 -15.278 1.00 78.31 219 GLN A C 1
ATOM 1662 O O . GLN A 1 219 ? 1.466 21.786 -15.330 1.00 78.31 219 GLN A O 1
ATOM 1667 N N . LEU A 1 220 ? -0.604 21.658 -16.230 1.00 79.12 220 LEU A N 1
ATOM 1668 C CA . LEU A 1 220 ? -0.225 20.967 -17.458 1.00 79.12 220 LEU A CA 1
ATOM 1669 C C . LEU A 1 220 ? 0.714 21.830 -18.311 1.00 79.12 220 LEU A C 1
ATOM 1671 O O . LEU A 1 220 ? 1.777 21.350 -18.698 1.00 79.12 220 LEU A O 1
ATOM 1675 N N . ASP A 1 221 ? 0.378 23.102 -18.528 1.00 79.94 221 ASP A N 1
ATOM 1676 C CA . ASP A 1 221 ? 1.198 24.052 -19.295 1.00 79.94 221 ASP A CA 1
ATOM 1677 C C . ASP A 1 221 ? 2.578 24.252 -18.661 1.00 79.94 221 ASP A C 1
ATOM 1679 O O . ASP A 1 221 ? 3.612 24.256 -19.338 1.00 79.94 221 ASP A O 1
ATOM 1683 N N . ARG A 1 222 ? 2.622 24.36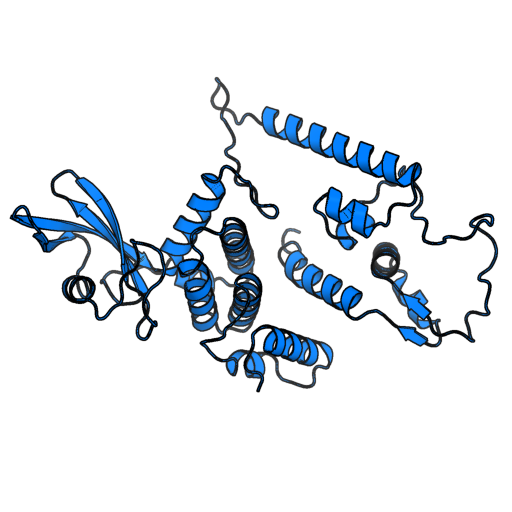6 -17.329 1.00 81.38 222 ARG A N 1
ATOM 1684 C CA . ARG A 1 222 ? 3.884 24.482 -16.593 1.00 81.38 222 ARG A CA 1
ATOM 1685 C C . ARG A 1 222 ? 4.728 23.217 -16.720 1.00 81.38 222 ARG A C 1
ATOM 1687 O O . ARG A 1 222 ? 5.934 23.316 -16.926 1.00 81.38 222 ARG A O 1
ATOM 1694 N N . HIS A 1 223 ? 4.109 22.043 -16.622 1.00 79.25 223 HIS A N 1
ATOM 1695 C CA . HIS A 1 223 ? 4.801 20.774 -16.828 1.00 79.25 223 HIS A CA 1
ATOM 1696 C C . HIS A 1 223 ? 5.326 20.652 -18.270 1.00 79.25 223 HIS A C 1
ATOM 1698 O O . HIS A 1 223 ? 6.474 20.264 -18.470 1.00 79.25 223 HIS A O 1
ATOM 1704 N N . GLN A 1 224 ? 4.534 21.019 -19.283 1.00 79.75 224 GLN A N 1
ATOM 1705 C CA . GLN A 1 224 ? 4.987 21.032 -20.680 1.00 79.75 224 GLN A CA 1
ATOM 1706 C C . GLN A 1 224 ? 6.196 21.952 -20.876 1.00 79.75 224 GLN A C 1
ATOM 1708 O O . GLN A 1 224 ? 7.171 21.558 -21.512 1.00 79.75 224 GLN A O 1
ATOM 1713 N N . SER A 1 225 ? 6.170 23.136 -20.262 1.00 82.38 225 SER A N 1
ATOM 1714 C CA . SER A 1 225 ? 7.285 24.088 -20.312 1.00 82.38 225 SER A CA 1
ATOM 1715 C C . SER A 1 225 ? 8.563 23.520 -19.674 1.00 82.38 225 SER A C 1
ATOM 1717 O O . SER A 1 225 ? 9.645 23.670 -20.231 1.00 82.38 225 SE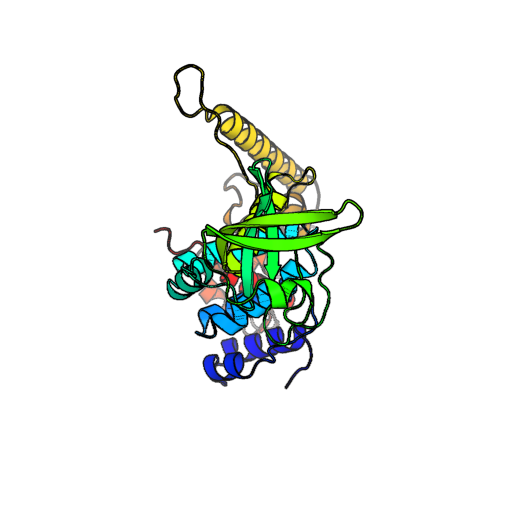R A O 1
ATOM 1719 N N . GLN A 1 226 ? 8.448 22.805 -18.547 1.00 82.94 226 GLN A N 1
ATOM 1720 C CA . GLN A 1 226 ? 9.585 22.137 -17.888 1.00 82.94 226 GLN A CA 1
ATOM 1721 C C . GLN A 1 226 ? 10.185 21.003 -18.729 1.00 82.94 226 GLN A C 1
ATOM 1723 O O . GLN A 1 226 ? 11.404 20.809 -18.736 1.00 82.94 226 GLN A O 1
ATOM 1728 N N . VAL A 1 227 ? 9.338 20.245 -19.433 1.00 81.81 227 VAL A N 1
ATOM 1729 C CA . VAL A 1 227 ? 9.793 19.217 -20.377 1.00 81.81 227 VAL A CA 1
ATOM 1730 C C . VAL A 1 227 ? 10.553 19.864 -21.532 1.00 81.81 227 VAL A C 1
ATOM 1732 O O . VAL A 1 227 ? 11.655 19.417 -21.836 1.00 81.81 227 VAL A O 1
ATOM 1735 N N . ALA A 1 228 ? 10.013 20.933 -22.124 1.00 82.19 228 ALA A N 1
ATOM 1736 C CA . ALA A 1 228 ? 10.663 21.651 -23.220 1.00 82.19 228 ALA A CA 1
ATOM 1737 C C . ALA A 1 228 ? 12.045 22.195 -22.816 1.00 82.19 228 ALA A C 1
ATOM 1739 O O . ALA A 1 228 ? 13.023 21.938 -23.510 1.00 82.19 228 ALA A O 1
ATOM 1740 N N . GLU A 1 229 ? 12.149 22.844 -21.652 1.00 84.75 229 GLU A N 1
ATOM 1741 C CA . GLU A 1 229 ? 13.427 23.335 -21.112 1.00 84.75 229 GLU A CA 1
ATOM 1742 C C . GLU A 1 229 ? 14.434 22.192 -20.888 1.00 84.75 229 GLU A C 1
ATOM 1744 O O . GLU A 1 229 ? 15.623 22.317 -21.178 1.00 84.75 229 GLU A O 1
ATOM 1749 N N . SER A 1 230 ? 13.972 21.043 -20.386 1.00 81.88 230 SER A N 1
ATOM 1750 C CA . SER A 1 230 ? 14.848 19.890 -20.142 1.00 81.88 230 SER A CA 1
ATOM 1751 C C . SER A 1 230 ? 15.369 19.265 -21.440 1.00 81.88 230 SER A C 1
ATOM 1753 O O . SER A 1 230 ? 16.506 18.794 -21.466 1.00 81.88 230 SER A O 1
ATOM 1755 N N . LEU A 1 231 ? 14.566 19.274 -22.507 1.00 81.75 231 LEU A N 1
ATOM 1756 C CA . LEU A 1 231 ? 14.976 18.806 -23.833 1.00 81.75 231 LEU A CA 1
ATOM 1757 C C . LEU A 1 231 ? 15.939 19.783 -24.511 1.00 81.75 231 LEU A C 1
ATOM 1759 O O . LEU A 1 231 ? 16.927 19.341 -25.088 1.00 81.75 231 LEU A O 1
ATOM 1763 N N . GLU A 1 232 ? 15.717 21.092 -24.379 1.00 82.81 232 GLU A N 1
ATOM 1764 C CA . GLU A 1 232 ? 16.655 22.111 -24.867 1.00 82.81 232 GLU A CA 1
ATOM 1765 C C . GLU A 1 232 ? 18.035 21.961 -24.199 1.00 82.81 232 GLU A C 1
ATOM 1767 O O . GLU A 1 232 ? 19.074 22.023 -24.855 1.00 82.81 232 GLU A O 1
ATOM 1772 N N . LEU A 1 233 ? 18.066 21.665 -22.896 1.00 80.50 233 LEU A N 1
ATOM 1773 C CA . LEU A 1 233 ? 19.316 21.383 -22.184 1.00 80.50 233 LEU A CA 1
ATOM 1774 C C . LEU A 1 233 ? 19.997 20.087 -22.637 1.00 80.50 233 LEU A C 1
ATOM 1776 O O . LEU A 1 233 ? 21.225 20.013 -22.604 1.00 80.50 233 LEU A O 1
ATOM 1780 N N . TYR A 1 234 ? 19.226 19.074 -23.035 1.00 80.94 234 TYR A N 1
ATOM 1781 C CA . TYR A 1 234 ? 19.769 17.847 -23.620 1.00 80.94 234 TYR A CA 1
ATOM 1782 C C . TYR A 1 234 ? 20.380 18.102 -25.006 1.00 80.94 234 TYR A C 1
ATOM 1784 O O . TYR A 1 234 ? 21.427 17.548 -25.315 1.00 80.94 234 TYR A O 1
ATOM 1792 N N . GLU A 1 235 ? 19.784 18.982 -25.815 1.00 79.31 235 GLU A N 1
ATOM 1793 C CA . GLU A 1 235 ? 20.345 19.382 -27.113 1.00 79.31 235 GLU A CA 1
ATOM 1794 C C . GLU A 1 235 ? 21.666 20.158 -26.961 1.00 79.31 235 GLU A C 1
ATOM 1796 O O . GLU A 1 235 ? 22.606 19.977 -27.733 1.00 79.31 235 GLU A O 1
ATOM 1801 N N . GLN A 1 236 ? 21.761 21.021 -25.945 1.00 77.62 236 GLN A N 1
ATOM 1802 C CA . GLN A 1 236 ? 22.916 21.904 -25.749 1.00 77.62 236 GLN A CA 1
ATOM 1803 C C . GLN A 1 236 ? 24.089 21.246 -25.004 1.00 77.62 236 GLN A C 1
ATOM 1805 O O . GLN A 1 236 ? 25.227 21.727 -25.088 1.00 77.62 236 GLN A O 1
ATOM 1810 N N . HIS A 1 237 ? 23.844 20.179 -24.238 1.00 72.69 237 HIS A N 1
ATOM 1811 C CA . HIS A 1 237 ? 24.835 19.568 -23.352 1.00 72.69 237 HIS A CA 1
ATOM 1812 C C . HIS A 1 237 ? 24.791 18.035 -23.405 1.00 72.69 237 HIS A C 1
ATOM 1814 O O . HIS A 1 237 ? 23.710 17.465 -23.484 1.00 72.69 237 HIS A O 1
ATOM 1820 N N . PRO A 1 238 ? 25.935 17.337 -23.244 1.00 64.75 238 PRO A N 1
ATOM 1821 C CA . PRO A 1 238 ? 25.988 15.875 -23.210 1.00 64.75 238 PRO A CA 1
ATOM 1822 C C . PRO A 1 238 ? 25.444 15.331 -21.876 1.00 64.75 238 PRO A C 1
ATOM 1824 O O . PRO A 1 238 ? 26.185 14.824 -21.030 1.00 64.75 238 PRO A O 1
ATOM 1827 N N . LEU A 1 239 ? 24.141 15.484 -21.650 1.00 70.88 239 LEU A N 1
ATOM 1828 C CA . LEU A 1 239 ? 23.420 14.890 -20.531 1.00 70.88 239 LEU A CA 1
ATOM 1829 C C . LEU A 1 239 ? 22.973 13.481 -20.918 1.00 70.88 239 LEU A C 1
ATOM 1831 O O . LEU A 1 239 ? 22.513 13.242 -22.027 1.00 70.88 239 LEU A O 1
ATOM 1835 N N . THR A 1 240 ? 23.092 12.523 -20.001 1.00 76.94 240 THR A N 1
ATOM 1836 C CA . THR A 1 240 ? 22.599 11.165 -20.258 1.00 76.94 240 THR A CA 1
ATOM 1837 C C . THR A 1 240 ? 21.075 11.122 -20.153 1.00 76.94 240 THR A C 1
ATOM 1839 O O . THR A 1 240 ? 20.477 11.839 -19.347 1.00 76.94 240 THR A O 1
ATOM 1842 N N . LEU A 1 241 ? 20.435 10.222 -20.905 1.00 78.50 241 LEU A N 1
ATOM 1843 C CA . LEU A 1 241 ? 18.979 10.035 -20.846 1.00 78.50 241 LEU A CA 1
ATOM 1844 C C . LEU A 1 241 ? 18.480 9.701 -19.440 1.00 78.50 241 LEU A C 1
ATOM 1846 O O . LEU A 1 241 ? 17.389 10.116 -19.067 1.00 78.50 241 LEU A O 1
ATOM 1850 N N . ASN A 1 242 ? 19.293 9.017 -18.631 1.00 77.94 242 ASN A N 1
ATOM 1851 C CA . ASN A 1 242 ? 18.934 8.729 -17.246 1.00 77.94 242 ASN A CA 1
ATOM 1852 C C . ASN A 1 242 ? 18.849 10.002 -16.391 1.00 77.94 242 ASN A C 1
ATOM 1854 O O . ASN A 1 242 ? 17.930 10.130 -15.595 1.00 77.94 242 ASN A O 1
ATOM 1858 N N . LEU A 1 243 ? 19.760 10.964 -16.578 1.00 79.75 243 LEU A N 1
ATOM 1859 C CA . LEU A 1 243 ? 19.720 12.235 -15.845 1.00 79.75 243 LEU A CA 1
ATOM 1860 C C . LEU A 1 243 ? 18.511 13.087 -16.247 1.00 79.75 243 LEU A C 1
ATOM 1862 O O . LEU A 1 243 ? 17.908 13.740 -15.396 1.00 79.75 243 LEU A O 1
ATOM 1866 N N . ILE A 1 244 ? 18.145 13.070 -17.531 1.00 82.56 244 ILE A N 1
ATOM 1867 C CA . ILE A 1 244 ? 16.931 13.736 -18.014 1.00 82.56 244 ILE A CA 1
ATOM 1868 C C . ILE A 1 244 ? 15.682 13.055 -17.445 1.00 82.56 244 ILE A C 1
ATOM 1870 O O . ILE A 1 244 ? 14.789 13.740 -16.952 1.00 82.56 244 ILE A O 1
ATOM 1874 N N . ALA A 1 245 ? 15.642 11.721 -17.445 1.00 82.00 245 ALA A N 1
ATOM 1875 C CA . ALA A 1 245 ? 14.548 10.944 -16.868 1.00 82.00 245 ALA A CA 1
ATOM 1876 C C . ALA A 1 245 ? 14.371 11.262 -15.371 1.00 82.00 245 ALA A C 1
ATOM 1878 O O . ALA A 1 245 ? 13.277 11.640 -14.950 1.00 82.00 245 ALA A O 1
ATOM 1879 N N . ASP A 1 246 ? 15.466 11.250 -14.603 1.00 81.06 246 ASP A N 1
ATOM 1880 C CA . ASP A 1 246 ? 15.476 11.591 -13.177 1.00 81.06 246 ASP A CA 1
ATOM 1881 C C . ASP A 1 246 ? 14.986 13.027 -12.924 1.00 81.06 246 ASP A C 1
ATOM 1883 O O . ASP A 1 246 ? 14.195 13.264 -12.008 1.00 81.06 246 ASP A O 1
ATOM 1887 N N . ARG A 1 247 ? 15.413 13.996 -13.750 1.00 80.12 247 ARG A N 1
ATOM 1888 C CA . ARG A 1 247 ? 14.984 15.402 -13.644 1.00 80.12 247 ARG A CA 1
ATOM 1889 C C . ARG A 1 247 ? 13.495 15.578 -13.929 1.00 80.12 247 ARG A C 1
ATOM 1891 O O . ARG A 1 247 ? 12.849 16.401 -13.284 1.00 80.12 247 ARG A O 1
ATOM 1898 N N . LEU A 1 248 ? 12.962 14.813 -14.876 1.00 79.50 248 LEU A N 1
ATOM 1899 C CA . LEU A 1 248 ? 11.546 14.820 -15.237 1.00 79.50 248 LEU A CA 1
ATOM 1900 C C . LEU A 1 248 ? 10.694 13.914 -14.335 1.00 79.50 248 LEU A C 1
ATOM 1902 O O . LEU A 1 248 ? 9.478 13.869 -14.506 1.00 79.50 248 LEU A O 1
ATOM 1906 N N . GLY A 1 249 ? 11.308 13.196 -13.387 1.00 74.44 249 GLY A N 1
ATOM 1907 C CA . GLY A 1 249 ? 10.617 12.244 -12.518 1.00 74.44 249 GLY A CA 1
ATOM 1908 C C . GLY A 1 249 ? 9.997 11.070 -13.280 1.00 74.44 249 GLY A C 1
ATOM 1909 O O . GLY A 1 249 ? 8.983 10.529 -12.846 1.00 74.44 249 GLY A O 1
ATOM 1910 N N . ARG A 1 250 ? 10.568 10.701 -14.430 1.00 77.69 250 ARG A N 1
ATOM 1911 C CA . ARG A 1 250 ? 10.102 9.609 -15.296 1.00 77.69 250 ARG A CA 1
ATOM 1912 C C . ARG A 1 250 ? 11.138 8.500 -15.340 1.00 77.69 250 ARG A C 1
ATOM 1914 O O . ARG A 1 250 ? 12.316 8.734 -15.097 1.00 77.69 250 ARG A O 1
ATOM 1921 N N . ASP A 1 251 ? 10.711 7.296 -15.695 1.00 81.88 251 ASP A N 1
ATOM 1922 C CA . ASP A 1 251 ? 11.652 6.251 -16.080 1.00 81.88 251 ASP A CA 1
ATOM 1923 C C . ASP A 1 251 ? 12.095 6.419 -17.546 1.00 81.88 251 ASP A C 1
ATOM 1925 O O . ASP A 1 251 ? 11.436 7.079 -18.353 1.00 81.88 251 ASP A O 1
ATOM 1929 N N . VAL A 1 252 ? 13.234 5.817 -17.895 1.00 83.94 252 VAL A N 1
ATOM 1930 C CA . VAL A 1 252 ? 13.819 5.917 -19.243 1.00 83.94 252 VAL A CA 1
ATOM 1931 C C . VAL A 1 252 ? 12.895 5.326 -20.316 1.00 83.94 252 VAL A C 1
ATOM 1933 O O . VAL A 1 252 ? 12.889 5.822 -21.439 1.00 83.94 252 VAL A O 1
ATOM 1936 N N . ILE A 1 253 ? 12.086 4.311 -19.991 1.00 84.31 253 ILE A N 1
ATOM 1937 C CA . ILE A 1 253 ? 11.158 3.698 -20.951 1.00 84.31 253 ILE A CA 1
ATOM 1938 C C . ILE A 1 253 ? 10.054 4.701 -21.299 1.00 84.31 253 ILE A C 1
ATOM 1940 O O . ILE A 1 253 ? 9.768 4.913 -22.475 1.00 84.31 253 ILE A O 1
ATOM 1944 N N . ASP A 1 254 ? 9.470 5.368 -20.305 1.00 83.75 254 ASP A N 1
ATOM 1945 C CA . ASP A 1 254 ? 8.475 6.425 -20.530 1.00 83.75 254 ASP A CA 1
ATOM 1946 C C . ASP A 1 254 ? 9.054 7.657 -21.215 1.00 83.75 254 ASP A C 1
ATOM 1948 O O . ASP A 1 254 ? 8.375 8.271 -22.040 1.00 83.75 254 ASP A O 1
ATOM 1952 N N . LEU A 1 255 ? 10.297 8.019 -20.894 1.00 85.00 255 LEU A N 1
ATOM 1953 C CA . LEU A 1 255 ? 10.982 9.127 -21.548 1.00 85.00 255 LEU A CA 1
ATOM 1954 C C . LEU A 1 255 ? 11.146 8.865 -23.049 1.00 85.00 255 LEU A C 1
ATOM 1956 O O . LEU A 1 255 ? 10.770 9.714 -23.850 1.00 85.00 255 LEU A O 1
ATOM 1960 N N . VAL A 1 256 ? 11.653 7.687 -23.426 1.00 84.50 256 VAL A N 1
ATOM 1961 C CA . VAL A 1 256 ? 11.861 7.303 -24.832 1.00 84.50 256 VAL A CA 1
ATOM 1962 C C . VAL A 1 256 ? 10.524 7.147 -25.566 1.00 84.50 256 VAL A C 1
ATOM 1964 O O . VAL A 1 256 ? 10.371 7.632 -26.683 1.00 84.50 256 VAL A O 1
ATOM 1967 N N . ARG A 1 257 ? 9.508 6.546 -24.930 1.00 82.69 257 ARG A N 1
ATOM 1968 C CA . ARG A 1 257 ? 8.163 6.401 -25.526 1.00 82.69 257 ARG A CA 1
ATOM 1969 C C . ARG A 1 257 ? 7.432 7.721 -25.712 1.00 82.69 257 ARG A C 1
ATOM 1971 O O . ARG A 1 257 ? 6.617 7.837 -26.623 1.00 82.69 257 ARG A O 1
ATOM 1978 N N . GLY A 1 258 ? 7.683 8.675 -24.825 1.00 75.75 258 GLY A N 1
ATOM 1979 C CA . GLY A 1 258 ? 7.132 10.022 -24.880 1.00 75.75 258 GLY A CA 1
ATOM 1980 C C . GLY A 1 258 ? 8.040 11.028 -25.580 1.00 75.75 258 GLY A C 1
ATOM 1981 O O . GLY A 1 258 ? 7.769 12.224 -25.466 1.00 75.75 258 GLY A O 1
ATOM 1982 N N . TRP A 1 259 ? 9.112 10.582 -26.243 1.00 82.00 259 TRP A N 1
ATOM 1983 C CA . TRP A 1 259 ? 10.057 11.487 -26.887 1.00 82.00 259 TRP A CA 1
ATOM 1984 C C . TRP A 1 259 ? 9.372 12.233 -28.041 1.00 82.00 259 TRP A C 1
ATOM 1986 O O . TRP A 1 259 ? 8.698 11.598 -28.860 1.00 82.00 259 TRP A O 1
ATOM 1996 N N . PRO A 1 260 ? 9.481 13.572 -28.115 1.00 75.94 260 PRO A N 1
ATOM 1997 C CA . PRO A 1 260 ? 8.811 14.326 -29.162 1.00 75.94 260 PRO A CA 1
ATOM 1998 C C . PRO A 1 260 ? 9.429 14.033 -30.529 1.00 75.94 260 PRO A C 1
ATOM 2000 O O . PRO A 1 260 ? 10.645 13.933 -30.666 1.00 75.94 260 PRO A O 1
ATOM 2003 N N . LEU A 1 261 ? 8.574 13.948 -31.553 1.00 70.44 261 LEU A N 1
ATOM 2004 C CA . LEU A 1 261 ? 8.997 13.738 -32.944 1.00 70.44 261 LEU A CA 1
ATOM 2005 C C . LEU A 1 261 ? 9.874 14.885 -33.464 1.00 70.44 261 LEU A C 1
ATOM 2007 O O . LEU A 1 261 ? 10.788 14.643 -34.244 1.00 70.44 261 LEU A O 1
ATOM 2011 N N . ASP A 1 262 ? 9.613 16.102 -32.987 1.00 74.06 262 ASP A N 1
ATOM 2012 C CA . ASP A 1 262 ? 10.384 17.310 -33.302 1.00 74.06 262 ASP A CA 1
ATOM 2013 C C . ASP A 1 262 ? 11.470 17.597 -32.241 1.00 74.06 262 ASP A C 1
ATOM 2015 O O . ASP A 1 262 ? 11.967 18.717 -32.136 1.00 74.06 262 ASP A O 1
ATOM 2019 N N . GLY A 1 263 ? 11.787 16.611 -31.394 1.00 69.62 263 GLY A N 1
ATOM 2020 C CA . GLY A 1 263 ? 12.804 16.716 -30.351 1.00 69.62 263 GLY A CA 1
ATOM 2021 C C . GLY A 1 263 ? 14.235 16.518 -30.859 1.00 69.62 263 GLY A C 1
ATOM 2022 O O . GLY A 1 263 ? 14.442 16.073 -31.990 1.00 69.62 263 GLY A O 1
ATOM 2023 N N . PRO A 1 264 ? 15.241 16.786 -30.009 1.00 74.44 264 PRO A N 1
ATOM 2024 C CA . PRO A 1 264 ? 16.633 16.490 -30.332 1.00 74.44 264 PRO A CA 1
ATOM 2025 C C . PRO A 1 264 ? 16.846 14.987 -30.558 1.00 74.44 264 PRO A C 1
ATOM 2027 O O . PRO A 1 264 ? 16.178 14.150 -29.941 1.00 74.44 264 PRO A O 1
ATOM 2030 N N . TYR A 1 265 ? 17.791 14.638 -31.434 1.00 74.25 265 TYR A N 1
ATOM 2031 C CA . TYR A 1 265 ? 18.150 13.242 -31.684 1.00 74.25 265 TYR A CA 1
ATOM 2032 C C . TYR A 1 265 ? 18.718 12.598 -30.418 1.00 74.25 265 TYR A C 1
ATOM 2034 O O . TYR A 1 265 ? 19.524 13.201 -29.711 1.00 74.25 265 TYR A O 1
ATOM 2042 N N . LEU A 1 266 ? 18.322 11.354 -30.155 1.00 72.50 266 LEU A N 1
ATOM 2043 C CA . LEU A 1 266 ? 18.884 10.553 -29.074 1.00 72.50 266 LEU A CA 1
ATOM 2044 C C . LEU A 1 266 ? 20.315 10.138 -29.455 1.00 72.50 266 LEU A C 1
ATOM 2046 O O . LEU A 1 266 ? 20.534 9.130 -30.124 1.00 72.50 266 LEU A O 1
ATOM 2050 N N . GLU A 1 267 ? 21.306 10.946 -29.076 1.00 62.31 267 GLU A N 1
ATOM 2051 C CA . GLU A 1 267 ? 22.713 10.652 -29.350 1.00 62.31 267 GLU A CA 1
ATOM 2052 C C . GLU A 1 267 ? 23.275 9.656 -28.323 1.00 62.31 267 GLU A C 1
ATOM 2054 O O . GLU A 1 267 ? 23.312 9.915 -27.119 1.00 62.31 267 GLU A O 1
ATOM 2059 N N . VAL A 1 268 ? 23.753 8.504 -28.812 1.00 55.91 268 VAL A N 1
ATOM 2060 C CA . VAL A 1 268 ? 24.328 7.415 -27.990 1.00 55.91 268 VAL A CA 1
ATOM 2061 C C . VAL A 1 268 ? 25.854 7.300 -28.172 1.00 55.91 268 VAL A C 1
ATOM 2063 O O . VAL A 1 268 ? 26.515 6.467 -27.553 1.00 55.91 268 VAL A O 1
ATOM 2066 N N . SER A 1 269 ? 26.469 8.151 -28.998 1.00 53.22 269 SER A N 1
ATOM 2067 C CA . SER A 1 269 ? 27.885 8.038 -29.372 1.00 53.22 269 SER A CA 1
ATOM 2068 C C . SER A 1 269 ? 28.705 9.276 -29.010 1.00 53.22 269 SER A C 1
ATOM 2070 O O . SER A 1 269 ? 28.500 10.348 -29.561 1.00 53.22 269 SER A O 1
ATOM 2072 N N . ILE A 1 270 ? 29.732 9.098 -28.170 1.00 50.75 270 ILE A N 1
ATOM 2073 C CA . ILE A 1 270 ? 30.722 10.134 -27.788 1.00 50.75 270 ILE A CA 1
ATOM 2074 C C . ILE A 1 270 ? 31.821 10.279 -28.874 1.00 50.75 270 ILE A C 1
ATOM 2076 O O . ILE A 1 270 ? 32.978 10.597 -28.608 1.00 50.75 270 ILE A O 1
ATOM 2080 N N . GLY A 1 271 ? 31.496 9.975 -30.131 1.00 48.00 271 GLY A N 1
ATOM 2081 C CA . GLY A 1 271 ? 32.444 10.020 -31.240 1.00 48.00 271 GLY A CA 1
ATOM 2082 C C . GLY A 1 271 ? 32.318 11.327 -32.007 1.00 48.00 271 GLY A C 1
ATOM 2083 O O . GLY A 1 271 ? 31.279 11.578 -32.604 1.00 48.00 271 GLY A O 1
ATOM 2084 N N . VAL A 1 272 ? 33.386 12.129 -32.060 1.00 45.22 272 VAL A N 1
ATOM 2085 C CA . VAL A 1 272 ? 33.501 13.216 -33.044 1.00 45.22 272 VAL A CA 1
ATOM 2086 C C . VAL A 1 272 ? 33.653 12.575 -34.424 1.00 45.22 272 VAL A C 1
ATOM 2088 O O . VAL A 1 272 ? 34.752 12.258 -34.871 1.00 45.22 272 VAL A O 1
ATOM 2091 N N . GLY A 1 273 ? 32.525 12.320 -35.068 1.00 46.47 273 GLY A N 1
ATOM 2092 C CA . GLY A 1 273 ? 32.420 11.731 -36.390 1.00 46.47 273 GLY A CA 1
ATOM 2093 C C . GLY A 1 273 ? 30.965 11.812 -36.811 1.00 46.47 273 GLY A C 1
ATOM 2094 O O . GLY A 1 273 ? 30.083 11.471 -36.032 1.00 46.47 273 GLY A O 1
ATOM 2095 N N . THR A 1 274 ? 30.720 12.333 -38.010 1.00 43.72 274 THR A N 1
ATOM 2096 C CA . THR A 1 274 ? 29.396 12.455 -38.629 1.00 43.72 274 THR A CA 1
ATOM 2097 C C . THR A 1 274 ? 28.544 11.223 -38.325 1.00 43.72 274 THR A C 1
ATOM 2099 O O . THR A 1 274 ? 28.924 10.117 -38.706 1.00 43.72 274 THR A O 1
ATOM 2102 N N . ALA A 1 275 ? 27.426 11.430 -37.624 1.00 45.53 275 ALA A N 1
ATOM 2103 C CA . ALA A 1 275 ? 26.578 10.427 -36.971 1.00 45.53 275 ALA A CA 1
ATOM 2104 C C . ALA A 1 275 ? 25.891 9.403 -37.907 1.00 45.53 275 ALA A C 1
ATOM 2106 O O . ALA A 1 275 ? 24.823 8.900 -37.586 1.00 45.53 275 ALA A O 1
ATOM 2107 N N . HIS A 1 276 ? 26.437 9.133 -39.093 1.00 47.25 276 HIS A N 1
ATOM 2108 C CA . HIS A 1 276 ? 25.768 8.376 -40.149 1.00 47.25 276 HIS A CA 1
ATOM 2109 C C . HIS A 1 276 ? 26.616 7.304 -40.836 1.00 47.25 276 HIS A C 1
ATOM 2111 O O . HIS A 1 276 ? 26.037 6.501 -41.560 1.00 47.25 276 HIS A O 1
ATOM 2117 N N . ASP A 1 277 ? 27.928 7.203 -40.607 1.00 44.59 277 ASP A N 1
ATOM 2118 C CA . ASP A 1 277 ? 28.739 6.292 -41.421 1.00 44.59 277 ASP A CA 1
ATOM 2119 C C . ASP A 1 277 ? 29.433 5.193 -40.620 1.00 44.59 277 ASP A C 1
ATOM 2121 O O . ASP A 1 277 ? 30.447 5.390 -39.956 1.00 44.59 277 ASP A O 1
ATOM 2125 N N . THR A 1 278 ? 28.906 3.983 -40.824 1.00 51.59 278 THR A N 1
ATOM 2126 C CA . THR A 1 278 ? 29.530 2.670 -40.611 1.00 51.59 278 THR A CA 1
ATOM 2127 C C . THR A 1 278 ? 29.878 2.289 -39.172 1.00 51.59 278 THR A C 1
ATOM 2129 O O . THR A 1 278 ? 30.760 2.851 -38.529 1.00 51.59 278 THR A O 1
ATOM 2132 N N . LEU A 1 279 ? 29.237 1.215 -38.695 1.00 55.34 279 LEU A N 1
ATOM 2133 C CA . LEU A 1 279 ? 29.670 0.504 -37.496 1.00 55.34 279 LEU A CA 1
ATOM 2134 C C . LEU A 1 279 ? 31.168 0.162 -37.631 1.00 55.34 279 LEU A C 1
ATOM 2136 O O . LEU A 1 279 ? 31.549 -0.486 -38.608 1.00 55.34 279 LEU A O 1
ATOM 2140 N N . PRO A 1 280 ? 32.023 0.540 -36.662 1.00 56.62 280 PRO A N 1
ATOM 2141 C CA . PRO A 1 280 ? 33.474 0.358 -36.759 1.00 56.62 280 PRO A CA 1
ATOM 2142 C C . PRO A 1 280 ? 33.911 -1.115 -36.715 1.00 56.62 280 PRO A C 1
ATOM 2144 O O . PRO A 1 280 ? 35.099 -1.411 -36.834 1.00 56.62 280 PRO A O 1
ATOM 2147 N N . CYS A 1 281 ? 32.974 -2.052 -36.536 1.00 54.81 281 CYS A N 1
ATOM 2148 C CA . CYS A 1 281 ? 33.247 -3.480 -36.522 1.00 54.81 281 CYS A CA 1
ATOM 2149 C C . CYS A 1 281 ? 32.211 -4.276 -37.339 1.00 54.81 281 CYS A C 1
ATOM 2151 O O . CYS A 1 281 ? 31.041 -3.887 -37.404 1.00 54.81 281 CYS A O 1
ATOM 2153 N N . PRO A 1 282 ? 32.608 -5.415 -37.940 1.00 61.19 282 PRO A N 1
ATOM 2154 C CA . PRO A 1 282 ? 31.670 -6.332 -38.573 1.00 61.19 282 PRO A CA 1
ATOM 2155 C C . PRO A 1 282 ? 30.653 -6.852 -37.547 1.00 61.19 282 PRO A C 1
ATOM 2157 O O . PRO A 1 282 ? 31.042 -7.405 -36.517 1.00 61.19 282 PRO A O 1
ATOM 2160 N N . LEU A 1 283 ? 29.357 -6.747 -37.864 1.00 61.19 283 LEU A N 1
ATOM 2161 C CA . LEU A 1 283 ? 28.229 -7.204 -37.028 1.00 61.19 283 LEU A CA 1
ATOM 2162 C C . LEU A 1 283 ? 28.401 -8.639 -36.485 1.00 61.19 283 LEU A C 1
ATOM 2164 O O . LEU A 1 283 ? 27.934 -8.958 -35.394 1.00 61.19 283 LEU A O 1
ATOM 2168 N N . GLN A 1 284 ? 29.092 -9.493 -37.245 1.00 60.31 284 GLN A N 1
ATOM 2169 C CA . GLN A 1 284 ? 29.221 -10.934 -37.011 1.00 60.31 284 GLN A CA 1
ATOM 2170 C C . GLN A 1 284 ? 30.343 -11.339 -36.039 1.00 60.31 284 GLN A C 1
ATOM 2172 O O . GLN A 1 284 ? 30.388 -12.500 -35.640 1.00 60.31 284 GLN A O 1
ATOM 2177 N N . ALA A 1 285 ? 31.243 -10.430 -35.647 1.00 58.62 285 ALA A N 1
ATOM 2178 C CA . ALA A 1 285 ? 32.421 -10.772 -34.834 1.00 58.62 285 ALA A CA 1
ATOM 2179 C C . ALA A 1 285 ? 32.348 -10.287 -33.373 1.00 58.62 285 ALA A C 1
ATOM 2181 O O . ALA A 1 285 ? 33.235 -10.602 -32.579 1.00 58.62 285 ALA A O 1
ATOM 2182 N N . SER A 1 286 ? 31.305 -9.538 -33.007 1.00 69.06 286 SER A N 1
ATOM 2183 C CA . SER A 1 286 ? 31.256 -8.790 -31.746 1.00 69.06 286 SER A CA 1
ATOM 2184 C C . SER A 1 286 ? 30.131 -9.273 -30.831 1.00 69.06 286 SER A C 1
ATOM 2186 O O . SER A 1 286 ? 29.043 -9.626 -31.280 1.00 69.06 286 SER A O 1
ATOM 2188 N N . SER A 1 287 ? 30.397 -9.276 -29.524 1.00 79.94 287 SER A N 1
ATOM 2189 C CA . SER A 1 287 ? 29.350 -9.355 -28.502 1.00 79.94 287 SER A CA 1
ATOM 2190 C C . SER A 1 287 ? 28.701 -7.985 -28.347 1.00 79.94 287 SER A C 1
ATOM 2192 O O . SER A 1 287 ? 29.407 -6.998 -28.156 1.00 79.94 287 SER A O 1
ATOM 2194 N N . TRP A 1 288 ? 27.375 -7.936 -28.405 1.00 78.38 288 TRP A N 1
ATOM 2195 C CA . TRP A 1 288 ? 26.601 -6.702 -28.320 1.00 78.38 288 TRP A CA 1
ATOM 2196 C C . TRP A 1 288 ? 26.054 -6.526 -26.914 1.00 78.38 288 TRP A C 1
ATOM 2198 O O . TRP A 1 288 ? 25.519 -7.472 -26.342 1.00 78.38 288 TRP A O 1
ATOM 2208 N N . VAL A 1 289 ? 26.179 -5.326 -26.356 1.00 80.31 289 VAL A N 1
ATOM 2209 C CA . VAL A 1 289 ? 25.484 -4.940 -25.126 1.00 80.31 289 VAL A CA 1
ATOM 2210 C C . VAL A 1 289 ? 24.430 -3.921 -25.521 1.00 80.31 289 VAL A C 1
ATOM 2212 O O . VAL A 1 289 ? 24.772 -2.890 -26.090 1.00 80.31 289 VAL A O 1
ATOM 2215 N N . VAL A 1 290 ? 23.166 -4.231 -25.254 1.00 84.00 290 VAL A N 1
ATOM 2216 C CA . VAL A 1 290 ? 22.036 -3.364 -25.597 1.00 84.00 290 VAL A CA 1
ATOM 2217 C C . VAL A 1 290 ? 21.524 -2.719 -24.318 1.00 84.00 290 VAL A C 1
ATOM 2219 O O . VAL A 1 290 ? 21.309 -3.393 -23.302 1.00 84.00 290 VAL A O 1
ATOM 2222 N N . ASP A 1 291 ? 21.381 -1.399 -24.351 1.00 83.00 291 ASP A N 1
ATOM 2223 C CA . ASP A 1 291 ? 20.858 -0.630 -23.234 1.00 83.00 291 ASP A CA 1
ATOM 2224 C C . ASP A 1 291 ? 19.322 -0.576 -23.243 1.00 83.00 291 ASP A C 1
ATOM 2226 O O . ASP A 1 291 ? 18.640 -1.113 -24.118 1.00 83.00 291 ASP A O 1
ATOM 2230 N N . LEU A 1 292 ? 18.759 0.029 -22.199 1.00 85.12 292 LEU A N 1
ATOM 2231 C CA . LEU A 1 292 ? 17.311 0.101 -22.033 1.00 85.12 292 LEU A CA 1
ATOM 2232 C C . LEU A 1 292 ? 16.637 1.005 -23.073 1.00 85.12 292 LEU A C 1
ATOM 2234 O O . LEU A 1 292 ? 15.515 0.713 -23.490 1.00 85.12 292 LEU A O 1
ATOM 2238 N N . ALA A 1 293 ? 17.306 2.086 -23.480 1.00 83.12 293 ALA A N 1
ATOM 2239 C CA . ALA A 1 293 ? 16.766 3.038 -24.440 1.00 83.12 293 ALA A CA 1
ATOM 2240 C C . ALA A 1 293 ? 16.612 2.374 -25.813 1.00 83.12 293 ALA A C 1
ATOM 2242 O O . ALA A 1 293 ? 15.509 2.352 -26.353 1.00 83.12 293 ALA A O 1
ATOM 2243 N N . MET A 1 294 ? 17.656 1.694 -26.295 1.00 83.44 294 MET A N 1
ATOM 2244 C CA . MET A 1 294 ? 17.634 1.006 -27.582 1.00 83.44 294 MET A CA 1
ATOM 2245 C C . MET A 1 294 ? 16.622 -0.146 -27.617 1.00 83.44 294 MET A C 1
ATOM 2247 O O . MET A 1 294 ? 15.911 -0.312 -28.606 1.00 83.44 294 MET A O 1
ATOM 2251 N N . LEU A 1 295 ? 16.491 -0.928 -26.536 1.00 87.12 295 LEU A N 1
ATOM 2252 C CA . LEU A 1 295 ? 15.422 -1.937 -26.449 1.00 87.12 295 LEU A CA 1
ATOM 2253 C C . LEU A 1 295 ? 14.030 -1.309 -26.547 1.00 87.12 295 LEU A C 1
ATOM 2255 O O . LEU A 1 295 ? 13.142 -1.879 -27.180 1.00 87.12 295 LEU A O 1
ATOM 2259 N N . THR A 1 296 ? 13.840 -0.151 -25.915 1.00 85.94 296 THR A N 1
ATOM 2260 C CA . THR A 1 296 ? 12.559 0.561 -25.918 1.00 85.94 296 THR A CA 1
ATOM 2261 C C . THR A 1 296 ? 12.225 1.086 -27.312 1.00 85.94 296 THR A C 1
ATOM 2263 O O . THR A 1 296 ? 11.102 0.888 -27.773 1.00 85.94 296 THR A O 1
ATOM 2266 N N . GLU A 1 297 ? 13.193 1.676 -28.016 1.00 83.44 297 GLU A N 1
ATOM 2267 C CA . GLU A 1 297 ? 13.018 2.142 -29.396 1.00 83.44 297 GLU A CA 1
ATOM 2268 C C . GLU A 1 297 ? 12.701 0.988 -30.350 1.00 83.44 297 GLU A C 1
ATOM 2270 O O . GLU A 1 297 ? 11.706 1.034 -31.075 1.00 83.44 297 GLU A O 1
ATOM 2275 N N . LEU A 1 298 ? 13.489 -0.094 -30.312 1.00 84.62 298 LEU A N 1
ATOM 2276 C CA . LEU A 1 298 ? 13.237 -1.273 -31.145 1.00 84.62 298 LEU A CA 1
ATOM 2277 C C . LEU A 1 298 ? 11.844 -1.856 -30.877 1.00 84.62 298 LEU A C 1
ATOM 2279 O O . LEU A 1 298 ? 11.142 -2.228 -31.815 1.00 84.62 298 LEU A O 1
ATOM 2283 N N . ALA A 1 299 ? 11.405 -1.890 -29.616 1.00 85.00 299 ALA A N 1
ATOM 2284 C CA . ALA A 1 299 ? 10.055 -2.320 -29.260 1.00 85.00 299 ALA A CA 1
ATOM 2285 C C . ALA A 1 299 ? 8.968 -1.382 -29.806 1.00 85.00 299 ALA A C 1
ATOM 2287 O O . ALA A 1 299 ? 7.953 -1.866 -30.307 1.00 85.00 299 ALA A O 1
ATOM 2288 N N . MET A 1 300 ? 9.168 -0.062 -29.745 1.00 80.50 300 MET A N 1
ATOM 2289 C CA . MET A 1 300 ? 8.226 0.927 -30.286 1.00 80.50 300 MET A CA 1
ATOM 2290 C C . MET A 1 300 ? 8.034 0.795 -31.795 1.00 80.50 300 MET A C 1
ATOM 2292 O O . MET A 1 300 ? 6.908 0.920 -32.275 1.00 80.50 300 MET A O 1
ATOM 2296 N N . PHE A 1 301 ? 9.111 0.519 -32.529 1.00 80.19 301 PHE A N 1
ATOM 2297 C CA . PHE A 1 301 ? 9.068 0.349 -33.981 1.00 80.19 301 PHE A CA 1
ATOM 2298 C C . PHE A 1 301 ? 8.717 -1.078 -34.425 1.00 80.19 301 PHE A C 1
ATOM 2300 O O . PHE A 1 301 ? 8.592 -1.329 -35.621 1.00 80.19 301 PHE A O 1
ATOM 2307 N N . GLY A 1 302 ? 8.535 -2.018 -33.488 1.00 80.81 302 GLY A N 1
ATOM 2308 C CA . GLY A 1 302 ? 8.268 -3.423 -33.808 1.00 80.81 302 GLY A CA 1
ATOM 2309 C C . GLY A 1 302 ? 9.465 -4.149 -34.432 1.00 80.81 302 GLY A C 1
ATOM 2310 O O . GLY A 1 302 ? 9.268 -5.132 -35.135 1.00 80.81 302 GLY A O 1
ATOM 2311 N N . LEU A 1 303 ? 10.684 -3.670 -34.168 1.00 85.56 303 LEU A N 1
ATOM 2312 C CA . LEU A 1 303 ? 11.954 -4.123 -34.749 1.00 85.56 303 LEU A CA 1
ATOM 2313 C C . LEU A 1 303 ? 12.816 -4.928 -33.758 1.00 85.56 303 LEU A C 1
ATOM 2315 O O . LEU A 1 303 ? 14.041 -4.981 -33.867 1.00 85.56 303 LEU A O 1
ATOM 2319 N N . LEU A 1 304 ? 12.204 -5.539 -32.740 1.00 85.12 304 LEU A N 1
ATOM 2320 C CA . LEU A 1 304 ? 12.933 -6.376 -31.772 1.00 85.12 304 LEU A CA 1
ATOM 2321 C C . LEU A 1 304 ? 13.556 -7.619 -32.420 1.00 85.12 304 LEU A C 1
ATOM 2323 O O . LEU A 1 304 ? 14.566 -8.132 -31.940 1.00 85.12 304 LEU A O 1
ATOM 2327 N N . ASP A 1 305 ? 12.970 -8.084 -33.518 1.00 84.12 305 ASP A N 1
ATOM 2328 C CA . ASP A 1 305 ? 13.470 -9.174 -34.350 1.00 84.12 305 ASP A CA 1
ATOM 2329 C C . ASP A 1 305 ? 14.872 -8.895 -34.906 1.00 84.12 305 ASP A C 1
ATOM 2331 O O . ASP A 1 305 ? 15.651 -9.834 -35.073 1.00 84.12 305 ASP A O 1
ATOM 2335 N N . VAL A 1 306 ? 15.259 -7.627 -35.076 1.00 83.50 306 VAL A N 1
ATOM 2336 C CA . VAL A 1 306 ? 16.612 -7.235 -35.501 1.00 83.50 306 VAL A CA 1
ATOM 2337 C C . VAL A 1 306 ? 17.691 -7.790 -34.566 1.00 83.50 306 VAL A C 1
ATOM 2339 O O . VAL A 1 306 ? 18.766 -8.184 -35.021 1.00 83.50 306 VAL A O 1
ATOM 2342 N N . LEU A 1 307 ? 17.400 -7.910 -33.267 1.00 83.50 307 LEU A N 1
ATOM 2343 C CA . LEU A 1 307 ? 18.337 -8.475 -32.291 1.00 83.50 307 LEU A CA 1
ATOM 2344 C C . LEU A 1 307 ? 18.630 -9.960 -32.544 1.00 83.50 307 LEU A C 1
ATOM 2346 O O . LEU A 1 307 ? 19.695 -10.437 -32.159 1.00 83.50 307 LEU A O 1
ATOM 2350 N N . SER A 1 308 ? 17.732 -10.684 -33.223 1.00 82.75 308 SER A N 1
ATOM 2351 C CA . SER A 1 308 ? 17.936 -12.095 -33.583 1.00 82.75 308 SER A CA 1
ATOM 2352 C C . SER A 1 308 ? 19.009 -12.293 -34.659 1.00 82.75 308 SER A C 1
ATOM 2354 O O . SER A 1 308 ? 19.578 -13.378 -34.777 1.00 82.75 308 SER A O 1
ATOM 2356 N N . HIS A 1 309 ? 19.324 -11.241 -35.420 1.00 81.81 309 HIS A N 1
ATOM 2357 C CA . HIS A 1 309 ? 20.383 -11.256 -36.427 1.00 81.81 309 HIS A CA 1
ATOM 2358 C C . HIS A 1 309 ? 21.777 -11.006 -35.837 1.00 81.81 309 HIS A C 1
ATOM 2360 O O . HIS A 1 309 ? 22.778 -11.150 -36.544 1.00 81.81 309 HIS A O 1
ATOM 2366 N N . LEU A 1 310 ? 21.863 -10.643 -34.553 1.00 82.50 310 LEU A N 1
ATOM 2367 C CA . LEU A 1 310 ? 23.127 -10.427 -33.860 1.00 82.50 310 LEU A CA 1
ATOM 2368 C C . LEU A 1 310 ? 23.631 -11.746 -33.249 1.00 82.50 310 LEU A C 1
ATOM 2370 O O . LEU A 1 310 ? 22.862 -12.476 -32.625 1.00 82.50 310 LEU A O 1
ATOM 2374 N N . PRO A 1 311 ? 24.935 -12.058 -33.371 1.00 78.44 311 PRO A N 1
ATOM 2375 C CA . PRO A 1 311 ? 25.480 -13.351 -32.954 1.00 78.44 311 PRO A CA 1
ATOM 2376 C C . PRO A 1 311 ? 25.384 -13.582 -31.441 1.00 78.44 311 PRO A C 1
ATOM 2378 O O . PRO A 1 311 ? 25.212 -14.715 -30.992 1.00 78.44 311 PRO A O 1
ATOM 2381 N N . LYS A 1 312 ? 25.524 -12.518 -30.640 1.00 82.38 312 LYS A N 1
ATOM 2382 C CA . LYS A 1 312 ? 25.371 -12.578 -29.186 1.00 82.38 312 LYS A CA 1
ATOM 2383 C C . LYS A 1 312 ? 24.975 -11.219 -28.626 1.00 82.38 312 LYS A C 1
ATOM 2385 O O . LYS A 1 312 ? 25.717 -10.252 -28.796 1.00 82.38 312 LYS A O 1
ATOM 2390 N N . VAL A 1 313 ? 23.844 -11.177 -27.929 1.00 84.81 313 VAL A N 1
ATOM 2391 C CA . VAL A 1 313 ? 23.292 -9.975 -27.296 1.00 84.81 313 VAL A CA 1
ATOM 2392 C C . VAL A 1 313 ? 23.279 -10.159 -25.785 1.00 84.81 313 VAL A C 1
ATOM 2394 O O . VAL A 1 313 ? 22.827 -11.181 -25.272 1.00 84.81 313 VAL A O 1
ATOM 2397 N N . TYR A 1 314 ? 23.771 -9.157 -25.075 1.00 84.00 314 TYR A N 1
ATOM 2398 C CA . TYR A 1 314 ? 23.727 -9.052 -23.631 1.00 84.00 314 TYR A CA 1
ATOM 2399 C C . TYR A 1 314 ? 22.927 -7.821 -23.238 1.00 84.00 314 TYR A C 1
ATOM 2401 O O . TYR A 1 314 ? 22.996 -6.774 -23.875 1.00 84.00 314 TYR A O 1
ATOM 2409 N N . VAL A 1 315 ? 22.216 -7.946 -22.130 1.00 85.38 315 VAL A N 1
ATOM 2410 C CA . VAL A 1 315 ? 21.535 -6.844 -21.459 1.00 85.38 315 VAL A CA 1
ATOM 2411 C C . VAL A 1 315 ? 22.027 -6.803 -20.027 1.00 85.38 315 VAL A C 1
ATOM 2413 O O . VAL A 1 315 ? 22.276 -7.844 -19.411 1.00 85.38 315 VAL A O 1
ATOM 2416 N N . SER A 1 316 ? 22.210 -5.598 -19.497 1.00 82.06 316 SER A N 1
ATOM 2417 C CA . SER A 1 316 ? 22.641 -5.460 -18.112 1.00 82.06 316 SER A CA 1
ATOM 2418 C C . SER A 1 316 ? 21.545 -5.952 -17.159 1.00 82.06 316 SER A C 1
ATOM 2420 O O . SER A 1 316 ? 20.347 -5.888 -17.454 1.00 82.06 316 SER A O 1
ATOM 2422 N N . THR A 1 317 ? 21.938 -6.407 -15.970 1.00 76.62 317 THR A N 1
ATOM 2423 C CA . THR A 1 317 ? 20.977 -6.755 -14.913 1.00 76.62 317 THR A CA 1
ATOM 2424 C C . THR A 1 317 ? 20.132 -5.550 -14.492 1.00 76.62 317 THR A C 1
ATOM 2426 O O . THR A 1 317 ? 18.978 -5.727 -14.108 1.00 76.62 317 THR A O 1
ATOM 2429 N N . ALA A 1 318 ? 20.666 -4.329 -14.608 1.00 74.62 318 ALA A N 1
ATOM 2430 C CA . ALA A 1 318 ? 19.937 -3.088 -14.356 1.00 74.62 318 ALA A CA 1
ATOM 2431 C C . ALA A 1 318 ? 18.843 -2.832 -15.409 1.00 74.62 318 ALA A C 1
ATOM 2433 O O . ALA A 1 318 ? 17.708 -2.544 -15.041 1.00 74.62 318 ALA A O 1
ATOM 2434 N N . THR A 1 319 ? 19.152 -3.025 -16.696 1.00 81.25 319 THR A N 1
ATOM 2435 C CA . THR A 1 319 ? 18.195 -2.923 -17.815 1.00 81.25 319 THR A CA 1
ATOM 2436 C C . THR A 1 319 ? 17.012 -3.865 -17.612 1.00 81.25 319 THR A C 1
ATOM 2438 O O . THR A 1 319 ? 15.861 -3.459 -17.738 1.00 81.25 319 THR A O 1
ATOM 2441 N N . ARG A 1 320 ? 17.287 -5.117 -17.231 1.00 76.81 320 ARG A N 1
ATOM 2442 C CA . ARG A 1 320 ? 16.240 -6.107 -16.960 1.00 76.81 320 ARG A CA 1
ATOM 2443 C C . ARG A 1 320 ? 15.374 -5.728 -15.759 1.00 76.81 320 ARG A C 1
ATOM 2445 O O . ARG A 1 320 ? 14.158 -5.754 -15.870 1.00 76.81 320 ARG A O 1
ATOM 2452 N N . ARG A 1 321 ? 15.988 -5.299 -14.648 1.00 71.44 321 ARG A N 1
ATOM 2453 C CA . ARG A 1 321 ? 15.249 -4.818 -13.465 1.00 71.44 321 ARG A CA 1
ATOM 2454 C C . ARG A 1 321 ? 14.307 -3.666 -13.805 1.00 71.44 321 ARG A C 1
ATOM 2456 O O . ARG A 1 321 ? 13.188 -3.647 -13.311 1.00 71.44 321 ARG A O 1
ATOM 2463 N N . ALA A 1 322 ? 14.759 -2.725 -14.630 1.00 77.06 322 ALA A N 1
ATOM 2464 C CA . ALA A 1 322 ? 13.934 -1.603 -15.057 1.00 77.06 322 ALA A CA 1
ATOM 2465 C C . ALA A 1 322 ? 12.738 -2.058 -15.915 1.00 77.06 322 ALA A C 1
ATOM 2467 O O . ALA A 1 322 ? 11.634 -1.562 -15.712 1.00 77.06 322 ALA A O 1
ATOM 2468 N N . LEU A 1 323 ? 12.926 -3.032 -16.815 1.00 79.81 323 LEU A N 1
ATOM 2469 C CA . LEU A 1 323 ? 11.829 -3.630 -17.589 1.00 79.81 323 LEU A CA 1
ATOM 2470 C C . LEU A 1 323 ? 10.819 -4.357 -16.694 1.00 79.81 323 LEU A C 1
ATOM 2472 O O . LEU A 1 323 ? 9.622 -4.153 -16.868 1.00 79.81 323 LEU A O 1
ATOM 2476 N N . ASP A 1 324 ? 11.279 -5.139 -15.716 1.00 71.31 324 ASP A N 1
ATOM 2477 C CA . ASP A 1 324 ? 10.400 -5.863 -14.787 1.00 71.31 324 ASP A CA 1
ATOM 2478 C C . ASP A 1 324 ? 9.567 -4.885 -13.942 1.00 71.31 324 ASP A C 1
ATOM 2480 O O . ASP A 1 324 ? 8.341 -4.977 -13.916 1.00 71.31 324 ASP A O 1
ATOM 2484 N N . MET A 1 325 ? 10.210 -3.870 -13.344 1.00 72.12 325 MET A N 1
ATOM 2485 C CA . MET A 1 325 ? 9.509 -2.797 -12.618 1.00 72.12 325 MET A CA 1
ATOM 2486 C C . MET A 1 325 ? 8.506 -2.070 -13.522 1.00 72.12 325 MET A C 1
ATOM 2488 O O . MET A 1 325 ? 7.420 -1.673 -13.085 1.00 72.12 325 MET A O 1
ATOM 2492 N N . LYS A 1 326 ? 8.844 -1.893 -14.807 1.00 76.19 326 LYS A N 1
ATOM 2493 C CA . LYS A 1 326 ? 7.933 -1.281 -15.771 1.00 76.19 326 LYS A CA 1
ATOM 2494 C C . LYS A 1 326 ? 6.762 -2.184 -16.124 1.00 76.19 326 LYS A C 1
ATOM 2496 O O . LYS A 1 326 ? 5.658 -1.682 -16.298 1.00 76.19 326 LYS A O 1
ATOM 2501 N N . MET A 1 327 ? 6.964 -3.493 -16.220 1.00 71.12 327 MET A N 1
ATOM 2502 C CA . MET A 1 327 ? 5.889 -4.460 -16.437 1.00 71.12 327 MET A CA 1
ATOM 2503 C C . MET A 1 327 ? 4.955 -4.536 -15.228 1.00 71.12 327 MET A C 1
ATOM 2505 O O . MET A 1 327 ? 3.742 -4.536 -15.414 1.00 71.12 327 MET A O 1
ATOM 2509 N N . GLU A 1 328 ? 5.496 -4.501 -14.012 1.00 62.91 328 GLU A N 1
ATOM 2510 C CA . GLU A 1 328 ? 4.721 -4.467 -12.766 1.00 62.91 328 GLU A CA 1
ATOM 2511 C C . GLU A 1 328 ? 3.884 -3.181 -12.646 1.00 62.91 328 GLU A C 1
ATOM 2513 O O . GLU A 1 328 ? 2.722 -3.237 -12.250 1.00 62.91 328 GLU A O 1
ATOM 2518 N N . SER A 1 329 ? 4.436 -2.031 -13.048 1.00 62.88 329 SER A N 1
ATOM 2519 C CA . SER A 1 329 ? 3.717 -0.744 -13.039 1.00 62.88 329 SER A CA 1
ATOM 2520 C C . SER A 1 329 ? 2.795 -0.526 -14.246 1.00 62.88 329 SER A C 1
ATOM 2522 O O . SER A 1 329 ? 1.779 0.148 -14.124 1.00 62.88 329 SER A O 1
ATOM 2524 N N . SER A 1 330 ? 3.107 -1.091 -15.418 1.00 54.62 330 SER A N 1
ATOM 2525 C CA . SER A 1 330 ? 2.302 -0.940 -16.645 1.00 54.62 330 SER A CA 1
ATOM 2526 C C . SER A 1 330 ? 1.220 -2.010 -16.796 1.00 54.62 330 SER A C 1
ATOM 2528 O O . SER A 1 330 ? 0.246 -1.774 -17.511 1.00 54.62 330 SER A O 1
ATOM 2530 N N . GLY A 1 331 ? 1.357 -3.167 -16.135 1.00 45.25 331 GLY A N 1
ATOM 2531 C CA . GLY A 1 331 ? 0.266 -4.134 -15.965 1.00 45.25 331 GLY A CA 1
ATOM 2532 C C . GLY A 1 331 ? -0.971 -3.467 -15.360 1.00 45.25 331 GLY A C 1
ATOM 2533 O O . GLY A 1 331 ? -2.069 -3.646 -15.877 1.00 45.25 331 GLY A O 1
ATOM 2534 N N . ALA A 1 332 ? -0.750 -2.540 -14.422 1.00 40.38 332 ALA A N 1
ATOM 2535 C CA . ALA A 1 332 ? -1.775 -1.704 -13.797 1.00 40.38 332 ALA A CA 1
ATOM 2536 C C . ALA A 1 332 ? -2.481 -0.700 -14.740 1.00 40.38 332 ALA A C 1
ATOM 2538 O O . ALA A 1 332 ? -3.502 -0.132 -14.373 1.00 40.38 332 ALA A O 1
ATOM 2539 N N . LEU A 1 333 ? -1.950 -0.434 -15.944 1.00 33.44 333 LEU A N 1
ATOM 2540 C CA . LEU A 1 333 ? -2.472 0.585 -16.877 1.00 33.44 333 LEU A CA 1
ATOM 2541 C C . LEU A 1 333 ? -3.073 -0.005 -18.167 1.00 33.44 333 LEU A C 1
ATOM 2543 O O . LEU A 1 333 ? -3.746 0.707 -18.915 1.00 33.44 333 LEU A O 1
ATOM 2547 N N . ARG A 1 334 ? -2.843 -1.292 -18.467 1.00 27.97 334 ARG A N 1
ATOM 2548 C CA . ARG A 1 334 ? -3.261 -1.918 -19.740 1.00 27.97 334 ARG A CA 1
ATOM 2549 C C . ARG A 1 334 ? -4.731 -2.354 -19.809 1.00 27.97 334 ARG A C 1
ATOM 2551 O O . ARG A 1 334 ? -5.167 -2.695 -20.902 1.00 27.97 334 ARG A O 1
ATOM 2558 N N . CYS A 1 335 ? -5.505 -2.272 -18.726 1.00 29.28 335 CYS A N 1
ATOM 2559 C CA . CYS A 1 335 ? -6.951 -2.557 -18.745 1.00 29.28 335 CYS A CA 1
ATOM 2560 C C . CYS A 1 335 ? -7.850 -1.328 -18.998 1.00 29.28 335 CYS A C 1
ATOM 2562 O O . CYS A 1 335 ? -9.069 -1.451 -18.958 1.00 29.28 335 CYS A O 1
ATOM 2564 N N . CYS A 1 336 ? -7.279 -0.161 -19.321 1.00 27.27 336 CYS A N 1
ATOM 2565 C CA . CYS A 1 336 ? -8.040 1.029 -19.737 1.00 27.27 336 CYS A CA 1
ATOM 2566 C C . CYS A 1 336 ? -8.265 1.133 -21.263 1.00 27.27 336 CYS A C 1
ATOM 2568 O O . CYS A 1 336 ? -8.441 2.236 -21.786 1.00 27.27 336 CYS A O 1
ATOM 2570 N N . ARG A 1 337 ? -8.263 0.015 -21.996 1.00 25.64 337 ARG A N 1
ATOM 2571 C CA . ARG A 1 337 ? -8.765 -0.050 -23.377 1.00 25.64 337 ARG A CA 1
ATOM 2572 C C . ARG A 1 337 ? -9.610 -1.288 -23.600 1.00 25.64 337 ARG A C 1
ATOM 2574 O O . ARG A 1 337 ? -9.168 -2.371 -23.169 1.00 25.64 337 ARG A O 1
#

Sequence (337 aa):
MPASDCGWLTLIRVAACEGVLDLDTLVSDMPRHMEGTPKDLLLLASIEMRHGQVEKGLNRIAHAVRNNLGDVELAATHIQVMLTLSQEATEVMEKVHQALDVVEPGTSIALADERGSLQHVSIDFAGATSPSSGAEFIAPDSEFATRLIGLRVSETVSFDNLMGTQVLELKHIMSLHQRLLELSHKLVRDSVVPSKSLVTMTIPTDANGEMDFSIFLQQLDRHQSQVAESLELYEQHPLTLNLIADRLGRDVIDLVRGWPLDGPYLEVSIGVGTAHDTLPCPLQASSWVVDLAMLTELAMFGLLDVLSHLPKVYVSTATRRALDMKMESSGALRCCR

Secondary structure (DSSP, 8-state):
--SBHHHHHHHHHHHHHH--S-HHHHHHTS-SS-B--HHHHHHHHHHHHHTT-HHHHHHHHHHHHHT-TT-HHHHHHHHHHHHHHHHH-HHHHHHHT---SS--TTEEEEEE-TT--EEEEEEPPTTPPS--S-TTEE-TTSHHHHHHTT--TT-EEEEEETTEEEEEEEEEEEEHHHHHHHHHHHHHHH-SS--SS-------B-TTSSB--HHHHHHHHHHHHHHHHHHHHHHHS---HHHHHHHHT--HHHHHHT--TTSPP------SS-TTS--SS-TTS--EEE-HHHHHHHHHTT-GGGGGGSS-EEE-HHHHHHHHHHHHHHHTTTT--